Protein AF-A0A4C1Z1I2-F1 (afdb_monomer)

pLDDT: mean 71.86, std 16.68, range [35.0, 95.0]

Foldseek 3Di:
DDDDPPPPPPPDPDDDPVNVVVVVVVVLCVPVVSVVVVVVVVCVVVVVVVVVVLLVLLVVLLVLLLCLLLVLLVLLVVCLVVVPDVVSNVVSNVVNVVSNVSNVVSVLSLLCLQAVPCSVVVVVVVVVVVVVVVVVLVVVVCVLPVPHPDSNSVSVVSNVSSVVSVVVSVCSVVVVDRDHDPVNDDDPPPPPPPPPPDPDPPDDD

Secondary structure (DSSP, 8-state):
----S-----------HHHHHHHHHHHHTTSHHHHHHHHHHHHHHHHHHHHHHHHHHHHHHHHHHHHHHHHHHHHHHHHHHHTTSHHHHHHHHHHHHHHHTTHHHHHHHHHHHH-TTTHHHHHHHHHHHHHHHHHHHHHHHHHHHSS---HHHHHHHHHHHHHHHHHHHHHHHHH---SPPGGGSPPGGGSSSSS----------

Structure (mmCIF, N/CA/C/O backbone):
data_AF-A0A4C1Z1I2-F1
#
_entry.id   AF-A0A4C1Z1I2-F1
#
loop_
_atom_site.group_PDB
_atom_site.id
_atom_site.type_symbol
_atom_site.label_atom_id
_atom_site.label_alt_id
_atom_site.label_comp_id
_atom_site.label_asym_id
_atom_site.label_entity_id
_atom_site.label_seq_id
_atom_site.pdbx_PDB_ins_code
_atom_site.Cartn_x
_atom_site.Cartn_y
_atom_site.Cartn_z
_atom_site.occupancy
_atom_site.B_iso_or_equiv
_atom_site.auth_seq_id
_atom_site.auth_comp_id
_atom_site.auth_asym_id
_atom_site.auth_atom_id
_atom_site.pdbx_PDB_model_num
ATOM 1 N N . MET A 1 1 ? 83.874 -6.525 -24.485 1.00 38.81 1 MET A N 1
ATOM 2 C CA . MET A 1 1 ? 82.733 -5.684 -24.082 1.00 38.81 1 MET A CA 1
ATOM 3 C C . MET A 1 1 ? 81.512 -6.264 -24.779 1.00 38.81 1 MET A C 1
ATOM 5 O O . MET A 1 1 ? 81.473 -6.278 -25.996 1.00 38.81 1 MET A O 1
ATOM 9 N N . THR A 1 2 ? 80.696 -6.931 -23.970 1.00 39.16 2 THR A N 1
ATOM 10 C CA . THR A 1 2 ? 79.351 -7.516 -24.153 1.00 39.16 2 THR A CA 1
ATOM 11 C C . THR A 1 2 ? 78.566 -7.312 -25.465 1.00 39.16 2 THR A C 1
ATOM 13 O O . THR A 1 2 ? 78.360 -6.195 -25.924 1.00 39.16 2 THR A O 1
ATOM 16 N N . ASP A 1 3 ? 78.071 -8.455 -25.949 1.00 45.62 3 ASP A N 1
ATOM 17 C CA . ASP A 1 3 ? 77.164 -8.798 -27.061 1.00 45.62 3 ASP A CA 1
ATOM 18 C C . ASP A 1 3 ? 75.682 -8.405 -26.814 1.00 45.62 3 ASP A C 1
ATOM 20 O O . ASP A 1 3 ? 75.230 -8.550 -25.673 1.00 45.62 3 ASP A O 1
ATOM 24 N N . PRO A 1 4 ? 74.902 -7.971 -27.833 1.00 42.88 4 PRO A N 1
ATOM 25 C CA . PRO A 1 4 ? 73.446 -7.861 -27.728 1.00 42.88 4 PRO A CA 1
ATOM 26 C C . PRO A 1 4 ? 72.622 -8.651 -28.779 1.00 42.88 4 PRO A C 1
ATOM 28 O O . PRO A 1 4 ? 71.444 -8.351 -28.937 1.00 42.88 4 PRO A O 1
ATOM 31 N N . GLU A 1 5 ? 73.151 -9.664 -29.478 1.00 45.25 5 GLU A N 1
ATOM 32 C CA . GLU A 1 5 ? 72.414 -10.386 -30.550 1.00 45.25 5 GLU A CA 1
ATOM 33 C C . GLU A 1 5 ? 71.931 -11.803 -30.154 1.00 45.25 5 GLU A C 1
ATOM 35 O O . GLU A 1 5 ? 71.659 -12.658 -30.999 1.00 45.25 5 GLU A O 1
ATOM 40 N N . ARG A 1 6 ? 71.780 -12.093 -28.851 1.00 39.72 6 ARG A N 1
ATOM 41 C CA . ARG A 1 6 ? 71.399 -13.438 -28.365 1.00 39.72 6 ARG A CA 1
ATOM 42 C C . ARG A 1 6 ? 70.230 -13.486 -27.378 1.00 39.72 6 ARG A C 1
ATOM 44 O O . ARG A 1 6 ? 70.264 -14.276 -26.441 1.00 39.72 6 ARG A O 1
ATOM 51 N N . ILE A 1 7 ? 69.172 -12.696 -27.585 1.00 43.44 7 ILE A N 1
ATOM 52 C CA . ILE A 1 7 ? 67.885 -12.881 -26.878 1.00 43.44 7 ILE A CA 1
ATOM 53 C C . ILE A 1 7 ? 66.699 -12.609 -27.824 1.00 43.44 7 ILE A C 1
ATOM 55 O O . ILE A 1 7 ? 65.948 -11.656 -27.662 1.00 43.44 7 ILE A O 1
ATOM 59 N N . MET A 1 8 ? 66.491 -13.479 -28.814 1.00 40.00 8 MET A N 1
ATOM 60 C CA . MET A 1 8 ? 65.190 -13.629 -29.491 1.00 40.00 8 MET A CA 1
ATOM 61 C C . MET A 1 8 ? 64.690 -15.066 -29.329 1.00 40.00 8 MET A C 1
ATOM 63 O O . MET A 1 8 ? 64.444 -15.805 -30.276 1.00 40.00 8 MET A O 1
ATOM 67 N N . GLY A 1 9 ? 64.540 -15.467 -28.068 1.00 41.19 9 GLY A N 1
ATOM 68 C CA . GLY A 1 9 ? 63.720 -16.608 -27.682 1.00 41.19 9 GLY A CA 1
ATOM 69 C C . GLY A 1 9 ? 62.259 -16.186 -27.554 1.00 41.19 9 GLY A C 1
ATOM 70 O O . GLY A 1 9 ? 61.727 -16.177 -26.449 1.00 41.19 9 GLY A O 1
ATOM 71 N N . VAL A 1 10 ? 61.602 -15.821 -28.659 1.00 42.66 10 VAL A N 1
ATOM 72 C CA . VAL A 1 10 ? 60.135 -15.734 -28.667 1.00 42.66 10 VAL A CA 1
ATOM 73 C C . VAL A 1 10 ? 59.611 -17.135 -28.942 1.00 42.66 10 VAL A C 1
ATOM 75 O O . VAL A 1 10 ? 59.537 -17.598 -30.077 1.00 42.66 10 VAL A O 1
ATOM 78 N N . ILE A 1 11 ? 59.291 -17.830 -27.854 1.00 40.28 11 ILE A N 1
ATOM 79 C CA . ILE A 1 11 ? 58.514 -19.065 -27.858 1.00 40.28 11 ILE A CA 1
ATOM 80 C C . ILE A 1 11 ? 57.200 -18.763 -28.586 1.00 40.28 11 ILE A C 1
ATOM 82 O O . ILE A 1 11 ? 56.321 -18.102 -28.039 1.00 40.28 11 ILE A O 1
ATOM 86 N N . VAL A 1 12 ? 57.062 -19.225 -29.828 1.00 49.53 12 VAL A N 1
ATOM 87 C CA . VAL A 1 12 ? 55.775 -19.261 -30.528 1.00 49.53 12 VAL A CA 1
ATOM 88 C C . VAL A 1 12 ? 55.003 -20.456 -29.962 1.00 49.53 12 VAL A C 1
ATOM 90 O O . VAL A 1 12 ? 55.408 -21.598 -30.204 1.00 49.53 12 VAL A O 1
ATOM 93 N N . PRO A 1 13 ? 53.911 -20.266 -29.197 1.00 43.41 13 PRO A N 1
ATOM 94 C CA . PRO A 1 13 ? 53.117 -21.394 -28.749 1.00 43.41 13 PRO A CA 1
ATOM 95 C C . PRO A 1 13 ? 52.371 -21.973 -29.956 1.00 43.41 13 PRO A C 1
ATOM 97 O O . PRO A 1 13 ? 51.714 -21.262 -30.718 1.00 43.41 13 PRO A O 1
ATOM 100 N N . ARG A 1 14 ? 52.494 -23.289 -30.132 1.00 48.12 14 ARG A N 1
ATOM 101 C CA . ARG A 1 14 ? 51.843 -24.089 -31.175 1.00 48.12 14 ARG A CA 1
ATOM 102 C C . ARG A 1 14 ? 50.320 -23.901 -31.076 1.00 48.12 14 ARG A C 1
ATOM 104 O O . ARG A 1 14 ? 49.674 -24.452 -30.189 1.00 48.12 14 ARG A O 1
ATOM 111 N N . ALA A 1 15 ? 49.752 -23.069 -31.947 1.00 51.06 15 ALA A N 1
ATOM 112 C CA . ALA A 1 15 ? 48.333 -22.732 -31.950 1.00 51.06 15 ALA A CA 1
ATOM 113 C C . ALA A 1 15 ? 47.488 -23.956 -32.346 1.00 51.06 15 ALA A C 1
ATOM 115 O O . ALA A 1 15 ? 47.530 -24.408 -33.487 1.00 51.06 15 ALA A O 1
ATOM 116 N N . GLY A 1 16 ? 46.713 -24.495 -31.402 1.00 60.31 16 GLY A N 1
ATOM 117 C CA . GLY A 1 16 ? 45.664 -25.471 -31.702 1.00 60.31 16 GLY A CA 1
ATOM 118 C C . GLY A 1 16 ? 44.516 -24.853 -32.522 1.00 60.31 16 GLY A C 1
ATOM 119 O O . GLY A 1 16 ? 44.411 -23.625 -32.609 1.00 60.31 16 GLY A O 1
ATOM 120 N N . PRO A 1 17 ? 43.609 -25.671 -33.085 1.00 58.03 17 PRO A N 1
ATOM 121 C CA . PRO A 1 17 ? 42.514 -25.209 -33.951 1.00 58.03 17 PRO A CA 1
ATOM 122 C C . PRO A 1 17 ? 41.583 -24.175 -33.285 1.00 58.03 17 PRO A C 1
ATOM 124 O O . PRO A 1 17 ? 41.023 -23.318 -33.968 1.00 58.03 17 PRO A O 1
ATOM 127 N N . LEU A 1 18 ? 41.489 -24.172 -31.949 1.00 53.75 18 LEU A N 1
ATOM 128 C CA . LEU A 1 18 ? 40.749 -23.164 -31.178 1.00 53.75 18 LEU A CA 1
ATOM 129 C C . LEU A 1 18 ? 41.423 -21.777 -31.186 1.00 53.75 18 LEU A C 1
ATOM 131 O O . LEU A 1 18 ? 40.753 -20.748 -31.240 1.00 53.75 18 LEU A O 1
ATOM 135 N N . SER A 1 19 ? 42.759 -21.742 -31.162 1.00 56.91 19 SER A N 1
ATOM 136 C CA . SER A 1 19 ? 43.548 -20.502 -31.166 1.00 56.91 19 SER A CA 1
ATOM 137 C C . SER A 1 19 ? 43.488 -19.811 -32.532 1.00 56.91 19 SER A C 1
ATOM 139 O O . SER A 1 19 ? 43.393 -18.587 -32.613 1.00 56.91 19 SER A O 1
ATOM 141 N N . TYR A 1 20 ? 43.418 -20.598 -33.612 1.00 61.97 20 TYR A N 1
ATOM 142 C CA . TYR A 1 20 ? 43.163 -20.087 -34.960 1.00 61.97 20 TYR A CA 1
ATOM 143 C C . TYR A 1 20 ? 41.793 -19.393 -35.063 1.00 61.97 20 TYR A C 1
ATOM 145 O O . TYR A 1 20 ? 41.700 -18.294 -35.610 1.00 61.97 20 TYR A O 1
ATOM 153 N N . TYR A 1 21 ? 40.743 -19.976 -34.471 1.00 54.59 21 TYR A N 1
ATOM 154 C CA . TYR A 1 21 ? 39.403 -19.378 -34.444 1.00 54.59 21 TYR A CA 1
ATOM 155 C C . TYR A 1 21 ? 39.352 -18.079 -33.622 1.00 54.59 21 TYR A C 1
ATOM 157 O O . TYR A 1 21 ? 38.840 -17.070 -34.108 1.00 54.59 21 TYR A O 1
ATOM 165 N N . CYS A 1 22 ? 39.951 -18.058 -32.425 1.00 55.81 22 CYS A N 1
ATOM 166 C CA . CYS A 1 22 ? 40.049 -16.844 -31.603 1.00 55.81 22 CYS A CA 1
ATOM 167 C C . CYS A 1 22 ? 40.846 -15.725 -32.292 1.00 55.81 22 CYS A C 1
ATOM 169 O O . CYS A 1 22 ? 40.438 -14.564 -32.246 1.00 55.81 22 CYS A O 1
ATOM 171 N N . ASN A 1 23 ? 41.948 -16.056 -32.975 1.00 60.91 23 ASN A N 1
ATOM 172 C CA . ASN A 1 23 ? 42.745 -15.073 -33.714 1.00 60.91 23 ASN A CA 1
ATOM 173 C C . ASN A 1 23 ? 42.012 -14.538 -34.950 1.00 60.91 23 ASN A C 1
ATOM 175 O O . ASN A 1 23 ? 42.127 -13.353 -35.251 1.00 60.91 23 ASN A O 1
ATOM 179 N N . ARG A 1 24 ? 41.202 -15.362 -35.623 1.00 61.84 24 ARG A N 1
ATOM 180 C CA . ARG A 1 24 ? 40.372 -14.928 -36.756 1.00 61.84 24 ARG A CA 1
ATOM 181 C C . ARG A 1 24 ? 39.233 -14.003 -36.324 1.00 61.84 24 ARG A C 1
ATOM 183 O O . ARG A 1 24 ? 38.989 -13.002 -36.988 1.00 61.84 24 ARG A O 1
ATOM 190 N N . ILE A 1 25 ? 38.586 -14.282 -35.190 1.00 59.62 25 ILE A N 1
ATOM 191 C CA . ILE A 1 25 ? 37.572 -13.387 -34.607 1.00 59.62 25 ILE A CA 1
ATOM 192 C C . ILE A 1 25 ? 38.223 -12.064 -34.185 1.00 59.62 25 ILE A C 1
ATOM 194 O O . ILE A 1 25 ? 37.717 -10.998 -34.520 1.00 59.62 25 ILE A O 1
ATOM 198 N N . ARG A 1 26 ? 39.389 -12.112 -33.528 1.00 62.72 26 ARG A N 1
ATOM 199 C CA . ARG A 1 26 ? 40.154 -10.913 -33.150 1.00 62.72 26 ARG A CA 1
ATOM 200 C C . ARG A 1 26 ? 40.587 -10.084 -34.367 1.00 62.72 26 ARG A C 1
ATOM 202 O O . ARG A 1 26 ? 40.508 -8.863 -34.303 1.00 62.72 26 ARG A O 1
ATOM 209 N N . ALA A 1 27 ? 40.977 -10.728 -35.470 1.00 61.50 27 ALA A N 1
ATOM 210 C CA . ALA A 1 27 ? 41.288 -10.059 -36.734 1.00 61.50 27 ALA A CA 1
ATOM 211 C C . ALA A 1 27 ? 40.042 -9.414 -37.369 1.00 61.50 27 ALA A C 1
ATOM 213 O O . ALA A 1 27 ? 40.105 -8.268 -37.798 1.00 61.50 27 ALA A O 1
ATOM 214 N N . SER A 1 28 ? 38.881 -10.081 -37.334 1.00 58.03 28 SER A N 1
ATOM 215 C CA . SER A 1 28 ? 37.606 -9.490 -37.777 1.00 58.03 28 SER A CA 1
ATOM 216 C C . SER A 1 28 ? 37.144 -8.306 -36.910 1.00 58.03 28 SER A C 1
ATOM 218 O O . SER A 1 28 ? 36.469 -7.416 -37.418 1.00 58.03 28 SER A O 1
ATOM 220 N N . LEU A 1 29 ? 37.510 -8.275 -35.622 1.00 54.38 29 LEU A N 1
ATOM 221 C CA . LEU A 1 29 ? 37.231 -7.181 -34.675 1.00 54.38 29 LEU A CA 1
ATOM 222 C C . LEU A 1 29 ? 38.250 -6.026 -34.736 1.00 54.38 29 LEU A C 1
ATOM 224 O O . LEU A 1 29 ? 38.055 -4.998 -34.074 1.00 54.38 29 LEU A O 1
ATOM 228 N N . ALA A 1 30 ? 39.360 -6.199 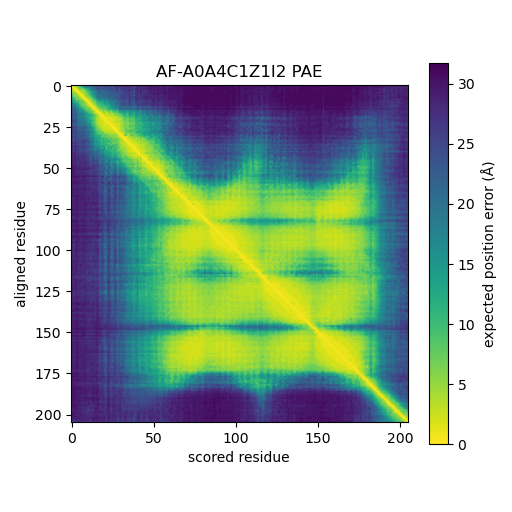-35.461 1.00 59.72 30 ALA A N 1
ATOM 229 C CA . ALA A 1 30 ? 40.361 -5.155 -35.689 1.00 59.72 30 ALA A CA 1
ATOM 230 C C . ALA A 1 30 ? 39.927 -4.178 -36.794 1.00 59.72 30 ALA A C 1
ATOM 232 O O . ALA A 1 30 ? 40.344 -3.024 -36.788 1.00 59.72 30 ALA A O 1
ATOM 233 N N . GLU A 1 31 ? 39.048 -4.622 -37.694 1.00 65.69 31 GLU A N 1
ATOM 234 C CA . GLU A 1 31 ? 38.449 -3.795 -38.736 1.00 65.69 31 GLU A CA 1
ATOM 235 C C . GLU A 1 31 ? 37.408 -2.837 -38.109 1.00 65.69 31 GLU A C 1
ATOM 237 O O . GLU A 1 31 ? 36.386 -3.299 -37.582 1.00 65.69 31 GLU A O 1
ATOM 242 N N . PRO A 1 32 ? 37.620 -1.507 -38.140 1.00 60.19 32 PRO A N 1
ATOM 243 C CA . PRO A 1 32 ? 36.784 -0.548 -37.409 1.00 60.19 32 PRO A CA 1
ATOM 244 C C . PRO A 1 32 ? 35.311 -0.596 -37.844 1.00 60.19 32 PRO A C 1
ATOM 246 O O . PRO A 1 32 ? 34.409 -0.558 -37.011 1.00 60.19 32 PRO A O 1
ATOM 249 N N . ARG A 1 33 ? 35.055 -0.818 -39.139 1.00 63.06 33 ARG A N 1
ATOM 250 C CA . ARG A 1 33 ? 33.701 -0.915 -39.708 1.00 63.06 33 ARG A CA 1
ATOM 251 C C . ARG A 1 33 ? 32.902 -2.108 -39.164 1.00 63.06 33 ARG A C 1
ATOM 253 O O . ARG A 1 33 ? 31.690 -2.001 -38.967 1.00 63.06 33 ARG A O 1
ATOM 260 N N . THR A 1 34 ? 33.566 -3.236 -38.925 1.00 58.09 34 THR A N 1
ATOM 261 C CA . THR A 1 34 ? 32.946 -4.486 -38.452 1.00 58.09 34 THR A CA 1
ATOM 262 C C . THR A 1 34 ? 32.733 -4.460 -36.940 1.00 58.09 34 THR A C 1
ATOM 264 O O . THR A 1 34 ? 31.746 -5.002 -36.443 1.00 58.09 34 THR A O 1
ATOM 267 N N . ARG A 1 35 ? 33.621 -3.774 -36.205 1.00 58.78 35 ARG A N 1
ATOM 268 C CA . ARG A 1 35 ? 33.466 -3.515 -34.769 1.00 58.78 35 ARG A CA 1
ATOM 269 C C . ARG A 1 35 ? 32.221 -2.673 -34.499 1.00 58.78 35 ARG A C 1
ATOM 271 O O . ARG A 1 35 ? 31.414 -3.085 -33.678 1.00 58.78 35 ARG A O 1
ATOM 278 N N . ASP A 1 36 ? 32.020 -1.591 -35.247 1.00 63.88 36 ASP A N 1
ATOM 279 C CA . ASP A 1 36 ? 30.867 -0.697 -35.075 1.00 63.88 36 ASP A CA 1
ATOM 280 C C . ASP A 1 36 ? 29.528 -1.372 -35.400 1.00 63.88 36 ASP A C 1
ATOM 282 O O . ASP A 1 36 ? 28.506 -1.099 -34.774 1.00 63.88 36 ASP A O 1
ATOM 286 N N . THR A 1 37 ? 29.505 -2.276 -36.383 1.00 64.88 37 THR A N 1
ATOM 287 C CA . THR A 1 37 ? 28.287 -3.034 -36.710 1.00 64.88 37 THR A CA 1
ATOM 288 C C . THR A 1 37 ? 27.999 -4.121 -35.684 1.00 64.88 37 THR A C 1
ATOM 290 O O . THR A 1 37 ? 26.830 -4.371 -35.387 1.00 64.88 37 THR A O 1
ATOM 293 N N . LEU A 1 38 ? 29.032 -4.762 -35.131 1.00 60.88 38 LEU A N 1
ATOM 294 C CA . LEU A 1 38 ? 28.863 -5.782 -34.103 1.00 60.88 38 LEU A CA 1
ATOM 295 C C . LEU A 1 38 ? 28.486 -5.171 -32.751 1.00 60.88 38 LEU A C 1
ATOM 297 O O . LEU A 1 38 ? 27.578 -5.701 -32.127 1.00 60.88 38 LEU A O 1
ATOM 301 N N . THR A 1 39 ? 29.098 -4.058 -32.329 1.00 64.44 39 THR A N 1
ATOM 302 C CA . THR A 1 39 ? 28.696 -3.325 -31.114 1.00 64.44 39 THR A CA 1
ATOM 303 C C . THR A 1 39 ? 27.271 -2.818 -31.245 1.00 64.44 39 THR A C 1
ATOM 305 O O . THR A 1 39 ? 26.461 -3.118 -30.383 1.00 64.44 39 THR A O 1
ATOM 308 N N . ARG A 1 40 ? 26.893 -2.217 -32.382 1.00 64.75 40 ARG A N 1
ATOM 309 C CA . ARG A 1 40 ? 25.495 -1.828 -32.635 1.00 64.75 4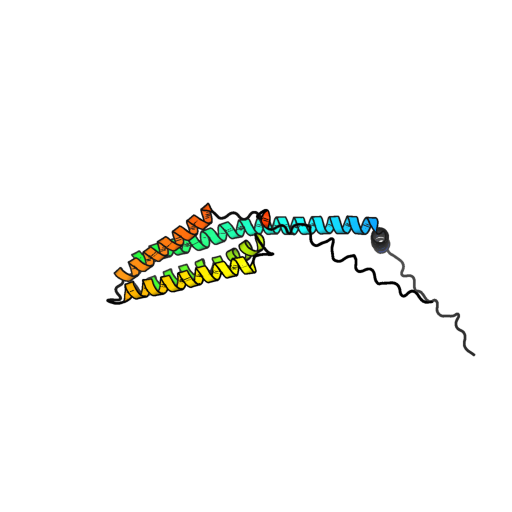0 ARG A CA 1
ATOM 310 C C . ARG A 1 40 ? 24.532 -3.006 -32.579 1.00 64.75 40 ARG A C 1
ATOM 312 O O . ARG A 1 40 ? 23.440 -2.853 -32.044 1.00 64.75 40 ARG A O 1
ATOM 319 N N . LYS A 1 41 ? 24.892 -4.175 -33.122 1.00 62.06 41 LYS A N 1
ATOM 320 C CA . LYS A 1 41 ? 24.044 -5.378 -33.045 1.00 62.06 41 LYS A CA 1
ATOM 321 C C . LYS A 1 41 ? 23.971 -5.951 -31.630 1.00 62.06 41 LYS A C 1
ATOM 323 O O . LYS A 1 41 ? 22.887 -6.366 -31.231 1.00 62.06 41 LYS A O 1
ATOM 328 N N . LEU A 1 42 ? 25.084 -5.958 -30.895 1.00 66.19 42 LEU A N 1
ATOM 329 C CA . LEU A 1 42 ? 25.136 -6.404 -29.505 1.00 66.19 42 LEU A CA 1
ATOM 330 C C . LEU A 1 42 ? 24.302 -5.471 -28.626 1.00 66.19 42 LEU A C 1
ATOM 332 O O . LEU A 1 42 ? 23.396 -5.952 -27.959 1.00 66.19 42 LEU A O 1
ATOM 336 N N . ASP A 1 43 ? 24.517 -4.158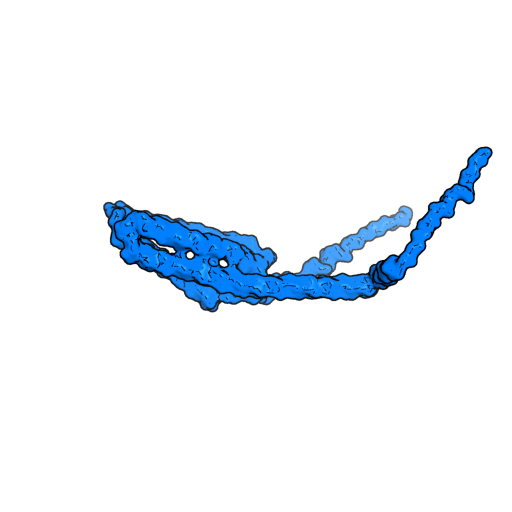 -28.729 1.00 70.31 43 ASP A N 1
ATOM 337 C CA . ASP A 1 43 ? 23.751 -3.116 -28.044 1.00 70.31 43 ASP A CA 1
ATOM 338 C C . ASP A 1 43 ? 22.269 -3.217 -28.403 1.00 70.31 43 ASP A C 1
ATOM 340 O O . ASP A 1 43 ? 21.432 -3.236 -27.514 1.00 70.31 43 ASP A O 1
ATOM 344 N N . SER A 1 44 ? 21.920 -3.405 -29.681 1.00 65.62 44 SER A N 1
ATOM 345 C CA . SER A 1 44 ? 20.522 -3.609 -30.092 1.00 65.62 44 SER A CA 1
ATOM 346 C C . SER A 1 44 ? 19.915 -4.861 -29.456 1.00 65.62 44 SER A C 1
ATOM 348 O O . SER A 1 44 ? 18.784 -4.819 -28.990 1.00 65.62 44 SER A O 1
ATOM 350 N N . SER A 1 45 ? 20.645 -5.981 -29.409 1.00 62.44 45 SER A N 1
ATOM 351 C CA . SER A 1 45 ? 20.156 -7.220 -28.790 1.00 62.44 45 SER A CA 1
ATOM 352 C C . SER A 1 45 ? 20.061 -7.138 -27.263 1.00 62.44 45 SER A C 1
ATOM 354 O O . SER A 1 45 ? 19.139 -7.711 -26.685 1.00 62.44 45 SER A O 1
ATOM 356 N N . LEU A 1 46 ? 20.963 -6.389 -26.623 1.00 69.25 46 LEU A N 1
ATOM 357 C CA . LEU A 1 46 ? 20.983 -6.158 -25.181 1.00 69.25 46 LEU A CA 1
ATOM 358 C C . LEU A 1 46 ? 19.849 -5.206 -24.781 1.00 69.25 46 LEU A C 1
ATOM 360 O O . LEU A 1 46 ? 19.059 -5.534 -23.908 1.00 69.25 46 LEU A O 1
ATOM 364 N N . ILE A 1 47 ? 19.679 -4.105 -25.519 1.00 68.12 47 ILE A N 1
ATOM 365 C CA . ILE A 1 47 ? 18.585 -3.140 -25.351 1.00 68.12 47 ILE A CA 1
ATOM 366 C C . ILE A 1 47 ? 17.233 -3.808 -25.596 1.00 68.12 47 ILE A C 1
ATOM 368 O O . ILE A 1 47 ? 16.299 -3.574 -24.839 1.00 68.12 47 ILE A O 1
ATOM 372 N N . VAL A 1 48 ? 17.099 -4.653 -26.626 1.00 62.72 48 VAL A N 1
ATOM 373 C CA . VAL A 1 48 ? 15.856 -5.400 -26.880 1.00 62.72 48 VAL A CA 1
ATOM 374 C C . VAL A 1 48 ? 15.596 -6.418 -25.766 1.00 62.72 48 VAL A C 1
ATOM 376 O O . VAL A 1 48 ? 14.456 -6.545 -25.327 1.00 62.72 48 VAL A O 1
ATOM 379 N N . GLY A 1 49 ? 16.629 -7.102 -25.265 1.00 63.09 49 GLY A N 1
ATOM 380 C CA . GLY A 1 49 ? 16.521 -7.999 -24.112 1.00 63.09 49 GLY A CA 1
ATOM 381 C C . GLY A 1 49 ? 16.071 -7.275 -22.841 1.00 63.09 49 GLY A C 1
ATOM 382 O O . GLY A 1 49 ? 15.139 -7.726 -22.174 1.00 63.09 49 GLY A O 1
ATOM 383 N N . ASP A 1 50 ? 16.663 -6.121 -22.547 1.00 62.81 50 ASP A N 1
ATOM 384 C CA . ASP A 1 50 ? 16.296 -5.269 -21.415 1.00 62.81 50 ASP A CA 1
ATOM 385 C C . ASP A 1 50 ? 14.888 -4.695 -21.585 1.00 62.81 50 ASP A C 1
ATOM 387 O O . ASP A 1 50 ? 14.101 -4.711 -20.644 1.00 62.81 50 ASP A O 1
ATOM 391 N N . LEU A 1 51 ? 14.509 -4.291 -22.800 1.00 59.03 51 LEU A N 1
ATOM 392 C CA . LEU A 1 51 ? 13.176 -3.782 -23.118 1.00 59.03 51 LEU A CA 1
ATOM 393 C C . LEU A 1 51 ? 12.096 -4.861 -22.957 1.00 59.03 51 LEU A C 1
ATOM 395 O O . LEU A 1 51 ? 11.035 -4.587 -22.398 1.00 59.03 51 LEU A O 1
ATOM 399 N N . ILE A 1 52 ? 12.358 -6.092 -23.410 1.00 61.16 52 ILE A N 1
ATOM 400 C CA . ILE A 1 52 ? 11.444 -7.233 -23.245 1.00 61.16 52 ILE A CA 1
ATOM 401 C C . ILE A 1 52 ? 11.320 -7.602 -21.761 1.00 61.16 52 ILE A C 1
ATOM 403 O O . ILE A 1 52 ? 10.207 -7.799 -21.265 1.00 61.16 52 ILE A O 1
ATOM 407 N N . ASN A 1 53 ? 12.436 -7.651 -21.028 1.00 59.62 53 ASN A N 1
ATOM 408 C CA . ASN A 1 53 ? 12.432 -7.924 -19.590 1.00 59.62 53 ASN A CA 1
ATOM 409 C C . ASN A 1 53 ? 11.711 -6.827 -18.795 1.00 59.62 53 ASN A C 1
ATOM 411 O O . ASN A 1 53 ? 10.953 -7.143 -17.875 1.00 59.62 53 ASN A O 1
ATOM 415 N N . GLN A 1 54 ? 11.873 -5.564 -19.187 1.00 60.78 54 GLN A N 1
ATOM 416 C CA . GLN A 1 54 ? 11.234 -4.404 -18.572 1.00 60.78 54 GLN A CA 1
ATOM 417 C C . GLN A 1 54 ? 9.732 -4.344 -18.875 1.00 60.78 54 GLN A C 1
ATOM 419 O O . GLN A 1 54 ? 8.931 -4.161 -17.965 1.00 60.78 54 GLN A O 1
ATOM 424 N N . ALA A 1 55 ? 9.306 -4.616 -20.112 1.00 58.03 55 ALA A N 1
ATOM 425 C CA . ALA A 1 55 ? 7.886 -4.688 -20.472 1.00 58.03 55 ALA A CA 1
ATOM 426 C C . ALA A 1 55 ? 7.160 -5.858 -19.773 1.00 58.03 55 ALA A C 1
ATOM 428 O O . ALA A 1 55 ? 6.031 -5.720 -19.285 1.00 58.03 55 ALA A O 1
ATOM 429 N N . CYS A 1 56 ? 7.828 -7.012 -19.671 1.00 58.25 56 CYS A N 1
ATOM 430 C CA . CYS A 1 56 ? 7.336 -8.162 -18.915 1.00 58.25 56 CYS A CA 1
ATOM 431 C C . CYS A 1 56 ? 7.324 -7.876 -17.400 1.00 58.25 56 CYS A C 1
ATOM 433 O O . CYS A 1 56 ? 6.413 -8.298 -16.686 1.00 58.25 56 CYS A O 1
ATOM 435 N N . GLY A 1 57 ? 8.313 -7.138 -16.888 1.00 60.19 57 GLY A N 1
ATOM 436 C CA . GLY A 1 57 ? 8.388 -6.660 -15.502 1.00 60.19 57 GLY A CA 1
ATOM 437 C C . GLY A 1 57 ? 7.243 -5.718 -15.135 1.00 60.19 57 GLY A C 1
ATOM 438 O O . GLY A 1 57 ? 6.500 -6.005 -14.198 1.00 60.19 57 GLY A O 1
ATOM 439 N N . ALA A 1 58 ? 7.023 -4.673 -15.932 1.00 60.44 58 ALA A N 1
ATOM 440 C CA . ALA A 1 58 ? 5.967 -3.685 -15.725 1.00 60.44 58 ALA A CA 1
ATOM 441 C C . ALA A 1 58 ? 4.561 -4.311 -15.741 1.00 60.44 58 ALA A C 1
ATOM 443 O O . ALA A 1 58 ? 3.696 -3.954 -14.941 1.00 60.44 58 ALA A O 1
ATOM 444 N N . SER A 1 59 ? 4.325 -5.296 -16.612 1.00 60.84 59 SER A N 1
ATOM 445 C CA . SER A 1 59 ? 3.044 -6.015 -16.663 1.00 60.84 59 SER A CA 1
ATOM 446 C C . SER A 1 59 ? 2.809 -6.878 -15.418 1.00 60.84 59 SER A C 1
ATOM 448 O O . SER A 1 59 ? 1.711 -6.868 -14.864 1.00 60.84 59 SER A O 1
ATOM 450 N N . ARG A 1 60 ? 3.843 -7.575 -14.928 1.00 64.00 60 ARG A N 1
ATOM 451 C CA . ARG A 1 60 ? 3.772 -8.383 -13.696 1.00 64.00 60 ARG A CA 1
ATOM 452 C C . ARG A 1 60 ? 3.595 -7.515 -12.450 1.00 64.00 60 ARG A C 1
ATOM 454 O O . ARG A 1 60 ? 2.770 -7.841 -11.598 1.00 64.00 60 ARG A O 1
ATOM 461 N N . ALA A 1 61 ? 4.311 -6.394 -12.377 1.00 66.81 61 ALA A N 1
ATOM 462 C CA . ALA A 1 61 ? 4.218 -5.439 -11.278 1.00 66.81 61 ALA A CA 1
ATOM 463 C C . ALA A 1 61 ? 2.806 -4.851 -11.153 1.00 66.81 61 ALA A C 1
ATOM 465 O O . ALA A 1 61 ? 2.296 -4.750 -10.046 1.00 66.81 61 ALA A O 1
ATOM 466 N N . LYS A 1 62 ? 2.116 -4.558 -12.263 1.00 68.50 62 LYS A N 1
ATOM 467 C CA . LYS A 1 62 ? 0.725 -4.082 -12.207 1.00 68.50 62 LYS A CA 1
ATOM 468 C C . LYS A 1 62 ? -0.234 -5.068 -11.568 1.00 68.50 62 LYS A C 1
ATOM 470 O O . LYS A 1 62 ? -0.980 -4.688 -10.676 1.00 68.50 62 LYS A O 1
ATOM 475 N N . VAL A 1 63 ? -0.256 -6.316 -12.034 1.00 69.00 63 VAL A N 1
ATOM 476 C CA . VAL A 1 63 ? -1.223 -7.295 -11.516 1.00 69.00 63 VAL A CA 1
ATOM 477 C C . VAL A 1 63 ? -0.944 -7.545 -10.036 1.00 69.00 63 VAL A C 1
ATOM 479 O O . VAL A 1 63 ? -1.863 -7.539 -9.221 1.00 69.00 63 VAL A O 1
ATOM 482 N N . PHE A 1 64 ? 0.335 -7.660 -9.678 1.00 72.31 64 PHE A N 1
ATOM 483 C CA . PHE A 1 64 ? 0.764 -7.851 -8.300 1.00 72.31 64 PHE A CA 1
ATOM 484 C C . PHE A 1 64 ? 0.401 -6.663 -7.399 1.00 72.31 64 PHE A C 1
ATOM 486 O O . PHE A 1 64 ? -0.213 -6.857 -6.355 1.00 72.31 64 PHE A O 1
ATOM 493 N N . THR A 1 65 ? 0.699 -5.432 -7.820 1.00 76.56 65 THR A N 1
ATOM 494 C CA . THR A 1 65 ? 0.375 -4.216 -7.064 1.00 76.56 65 THR A CA 1
ATOM 495 C C . THR A 1 65 ? -1.131 -3.965 -6.985 1.00 76.56 65 THR A C 1
ATOM 497 O O . THR A 1 65 ? -1.621 -3.582 -5.928 1.00 76.56 65 THR A O 1
ATOM 500 N N . GLY A 1 66 ? -1.886 -4.236 -8.051 1.00 75.56 66 GLY A N 1
ATOM 501 C CA . GLY A 1 66 ? -3.344 -4.107 -8.054 1.00 75.56 66 GLY A CA 1
ATOM 502 C C . GLY A 1 66 ? -4.012 -5.059 -7.060 1.00 75.56 66 GLY A C 1
ATOM 503 O O . GLY A 1 66 ? -4.847 -4.633 -6.263 1.00 75.56 66 GLY A O 1
ATOM 504 N N . VAL A 1 67 ? -3.591 -6.329 -7.038 1.00 76.94 67 VAL A N 1
ATOM 505 C CA . VAL A 1 67 ? -4.073 -7.301 -6.042 1.00 76.94 67 VAL A CA 1
ATOM 506 C C . VAL A 1 67 ? -3.612 -6.917 -4.634 1.00 76.94 67 VAL A C 1
ATOM 508 O O . VAL A 1 67 ? -4.414 -6.967 -3.704 1.00 76.94 67 VAL A O 1
ATOM 511 N N . ALA A 1 68 ? -2.362 -6.476 -4.470 1.00 82.56 68 ALA A N 1
ATOM 512 C CA . ALA A 1 68 ? -1.806 -6.092 -3.174 1.00 82.56 68 ALA A CA 1
ATOM 513 C C . ALA A 1 68 ? -2.460 -4.842 -2.560 1.00 82.56 68 ALA A C 1
ATOM 515 O O . ALA A 1 68 ? -2.485 -4.736 -1.340 1.00 82.56 68 ALA A O 1
ATOM 516 N N . VAL A 1 69 ? -3.018 -3.928 -3.363 1.00 82.94 69 VAL A N 1
ATOM 517 C CA . VAL A 1 69 ? -3.815 -2.780 -2.879 1.00 82.94 69 VAL A CA 1
ATOM 518 C C . VAL A 1 69 ? -5.277 -3.167 -2.625 1.00 82.94 69 VAL A C 1
ATOM 520 O O . VAL A 1 69 ? -5.894 -2.669 -1.685 1.00 82.94 69 VAL A O 1
ATOM 523 N N . GLY A 1 70 ? -5.841 -4.073 -3.430 1.00 84.75 70 GLY A N 1
ATOM 524 C CA . GLY A 1 70 ? -7.233 -4.510 -3.285 1.00 84.75 70 GLY A CA 1
ATOM 525 C C . GLY A 1 70 ? -7.477 -5.431 -2.083 1.00 84.75 70 GLY A C 1
ATOM 526 O O . GLY A 1 70 ? -8.481 -5.285 -1.385 1.00 84.75 70 GLY A O 1
ATOM 527 N N . LEU A 1 71 ? -6.556 -6.361 -1.803 1.00 88.25 71 LEU A N 1
ATOM 528 C CA . LEU A 1 71 ? -6.703 -7.340 -0.716 1.00 88.25 71 LEU A CA 1
ATOM 529 C C . LEU A 1 71 ? -6.812 -6.695 0.683 1.00 88.25 71 LEU A C 1
ATOM 531 O O . LEU A 1 71 ? -7.698 -7.093 1.441 1.00 88.25 71 LEU A O 1
ATOM 535 N N . PRO A 1 72 ? -5.984 -5.692 1.047 1.00 89.69 72 PRO A N 1
ATOM 536 C CA . PRO A 1 72 ? -6.128 -4.954 2.300 1.00 89.69 72 PRO A CA 1
ATOM 537 C C . PRO A 1 72 ? -7.512 -4.325 2.472 1.00 89.69 72 PRO A C 1
ATOM 539 O O . PRO A 1 72 ? -8.042 -4.342 3.579 1.00 89.69 72 PRO A O 1
ATOM 542 N N . GLY A 1 73 ? -8.144 -3.851 1.392 1.00 88.56 73 GLY A N 1
ATOM 543 C CA . GLY A 1 73 ? -9.515 -3.337 1.430 1.00 88.56 73 GLY A CA 1
ATOM 544 C C . GLY A 1 73 ? -10.532 -4.392 1.877 1.00 88.56 73 GLY A C 1
ATOM 545 O O . GLY A 1 73 ? -11.362 -4.117 2.742 1.00 88.56 73 GLY A O 1
ATOM 546 N N . LEU A 1 74 ? -10.416 -5.623 1.369 1.00 89.62 74 LEU A N 1
ATOM 547 C CA . LEU A 1 74 ? -11.259 -6.748 1.796 1.00 89.62 74 LEU A CA 1
ATOM 548 C C . LEU A 1 74 ? -11.020 -7.114 3.266 1.00 89.62 74 LEU A C 1
ATOM 550 O O . LEU A 1 74 ? -11.974 -7.368 4.002 1.00 89.62 74 LEU A O 1
ATOM 554 N N . PHE A 1 75 ? -9.763 -7.089 3.716 1.00 91.00 75 PHE A N 1
ATOM 555 C CA . PHE A 1 75 ? -9.440 -7.316 5.124 1.00 91.00 75 PHE A CA 1
ATOM 556 C C . PHE A 1 75 ? -9.999 -6.225 6.043 1.00 91.00 75 PHE A C 1
ATOM 558 O O . PHE A 1 75 ? -10.432 -6.554 7.142 1.00 91.00 75 PHE A O 1
ATOM 565 N N . MET A 1 76 ? -10.060 -4.959 5.612 1.00 92.25 76 MET A N 1
ATOM 566 C CA . MET A 1 76 ? -10.682 -3.881 6.398 1.00 92.25 76 MET A CA 1
ATOM 567 C C . MET A 1 76 ? -12.197 -4.071 6.546 1.00 92.25 76 MET A C 1
ATOM 569 O O . MET A 1 76 ? -12.744 -3.831 7.622 1.00 92.25 76 MET A O 1
ATOM 573 N N . VAL A 1 77 ? -12.876 -4.570 5.507 1.00 91.25 77 VAL A N 1
ATOM 574 C CA . VAL A 1 77 ? -14.297 -4.947 5.607 1.00 91.25 77 VAL A CA 1
ATOM 575 C C . VAL A 1 77 ? -14.474 -6.112 6.581 1.00 91.25 77 VAL A C 1
ATOM 577 O O . VAL A 1 77 ? -15.322 -6.044 7.467 1.00 91.25 77 VAL A O 1
ATOM 580 N N . ALA A 1 78 ? -13.643 -7.154 6.474 1.00 90.00 78 ALA A N 1
ATOM 581 C CA . ALA A 1 78 ? -13.674 -8.285 7.400 1.00 90.00 78 ALA A CA 1
ATOM 582 C C . ALA A 1 78 ? -13.420 -7.844 8.853 1.00 90.00 78 ALA A C 1
ATOM 584 O O . ALA A 1 78 ? -14.138 -8.263 9.758 1.00 90.00 78 ALA A O 1
ATOM 585 N N . LEU A 1 79 ? -12.455 -6.947 9.067 1.00 90.62 79 LEU A N 1
ATOM 586 C CA . LEU A 1 79 ? -12.122 -6.372 10.369 1.00 90.62 79 LEU A CA 1
ATOM 587 C C . LEU A 1 79 ? -13.305 -5.615 10.989 1.00 90.62 79 LEU A C 1
ATOM 589 O O . LEU A 1 79 ? -13.526 -5.716 12.193 1.00 90.62 79 LEU A O 1
ATOM 593 N N . SER A 1 80 ? -14.100 -4.918 10.172 1.00 88.25 80 SER A N 1
ATOM 594 C CA . SER A 1 80 ? -15.301 -4.219 10.639 1.00 88.25 80 SER A CA 1
ATOM 595 C C . SER A 1 80 ? -16.328 -5.174 11.261 1.00 88.25 80 SER A C 1
ATOM 597 O O . SER A 1 80 ? -16.934 -4.841 12.274 1.00 88.25 80 SER A O 1
ATOM 599 N N . PHE A 1 81 ? -16.493 -6.387 10.723 1.00 86.75 81 PHE A N 1
ATOM 600 C CA . PHE A 1 81 ? -17.474 -7.356 11.237 1.00 86.75 81 PHE A CA 1
ATOM 601 C C . PHE A 1 81 ? -16.913 -8.303 12.308 1.00 86.75 81 PHE A C 1
ATOM 603 O O . PHE A 1 81 ? -17.619 -8.656 13.248 1.00 86.75 81 PHE A O 1
ATOM 610 N N . LEU A 1 82 ? -15.654 -8.726 12.172 1.00 85.69 82 LEU A N 1
ATOM 611 C CA . LEU A 1 82 ? -15.017 -9.737 13.031 1.00 85.69 82 LEU A CA 1
ATOM 612 C C . LEU A 1 82 ? -14.195 -9.128 14.181 1.00 85.69 82 LEU A C 1
ATOM 614 O O . LEU A 1 82 ? -13.671 -9.859 15.019 1.00 85.69 82 LEU A O 1
ATOM 618 N N . GLY A 1 83 ? -14.076 -7.800 14.245 1.00 78.69 83 GLY A N 1
ATOM 619 C CA . GLY A 1 83 ? -13.197 -7.099 15.184 1.00 78.69 83 GLY A CA 1
ATOM 620 C C . GLY A 1 83 ? -13.682 -7.008 16.638 1.00 78.69 83 GLY A C 1
ATOM 621 O O . GLY A 1 83 ? -13.071 -6.307 17.440 1.00 78.69 83 GLY A O 1
ATOM 622 N N . HIS A 1 84 ? -14.758 -7.702 17.016 1.00 80.94 84 HIS A N 1
ATOM 623 C CA . HIS A 1 84 ? -15.293 -7.635 18.383 1.00 80.94 84 HIS A CA 1
ATOM 624 C C . HIS A 1 84 ? -14.306 -8.173 19.441 1.00 80.94 84 HIS A C 1
ATOM 626 O O . HIS A 1 84 ? -14.351 -7.775 20.603 1.00 80.94 84 HIS A O 1
ATOM 632 N N . ASP A 1 85 ? -13.389 -9.058 19.038 1.00 86.62 85 ASP A N 1
ATOM 633 C CA . ASP A 1 85 ? -12.274 -9.520 19.864 1.00 86.62 85 ASP A CA 1
ATOM 634 C C . ASP A 1 85 ? -10.965 -8.828 19.442 1.00 86.62 85 ASP A C 1
ATOM 636 O O . ASP A 1 85 ? -10.659 -8.654 18.255 1.00 86.62 85 ASP A O 1
ATOM 640 N N . ARG A 1 86 ? -10.152 -8.463 20.437 1.00 86.19 86 ARG A N 1
ATOM 641 C CA . ARG A 1 86 ? -8.842 -7.835 20.252 1.00 86.19 86 ARG A CA 1
ATOM 642 C C . ARG A 1 86 ? -7.887 -8.744 19.479 1.00 86.19 86 ARG A C 1
ATOM 644 O O . ARG A 1 86 ? -7.136 -8.245 18.644 1.00 86.19 86 ARG A O 1
ATOM 651 N N . VAL A 1 87 ? -7.911 -10.056 19.733 1.00 91.19 87 VAL A N 1
ATOM 652 C CA . VAL A 1 87 ? -6.980 -11.003 19.089 1.00 91.19 87 VAL A CA 1
ATOM 653 C C . VAL A 1 87 ? -7.246 -11.082 17.587 1.00 91.19 87 VAL A C 1
ATOM 655 O O . VAL A 1 87 ? -6.325 -10.926 16.783 1.00 91.19 87 VAL A O 1
ATOM 658 N N . TRP A 1 88 ? -8.514 -11.244 17.206 1.00 89.81 88 TRP A N 1
ATOM 659 C CA . TRP A 1 88 ? -8.935 -11.277 15.806 1.00 89.81 88 TRP A CA 1
ATOM 660 C C . TRP A 1 88 ? -8.670 -9.952 15.096 1.00 89.81 88 TRP A C 1
ATOM 662 O O . TRP A 1 88 ? -8.165 -9.953 13.972 1.00 89.81 88 TRP A O 1
ATOM 672 N N . SER A 1 89 ? -8.917 -8.829 15.775 1.00 90.50 89 SER A N 1
ATOM 673 C CA . SER A 1 89 ? -8.656 -7.502 15.217 1.00 90.50 89 SER A CA 1
ATOM 674 C C . SER A 1 89 ? -7.195 -7.308 14.825 1.00 90.50 89 SER A C 1
ATOM 676 O O . SER A 1 89 ? -6.885 -6.923 13.698 1.00 90.50 89 SER A O 1
ATOM 678 N N . VAL A 1 90 ? -6.280 -7.617 15.747 1.00 91.81 90 VAL A N 1
ATOM 679 C CA . VAL A 1 90 ? -4.841 -7.451 15.518 1.00 91.81 90 VAL A CA 1
ATOM 680 C C . VAL A 1 90 ? -4.340 -8.428 14.455 1.00 91.81 90 VAL A C 1
ATOM 682 O O . VAL A 1 90 ? -3.538 -8.036 13.606 1.00 91.81 90 VAL A O 1
ATOM 685 N N . ALA A 1 91 ? -4.825 -9.673 14.451 1.00 93.75 91 ALA A N 1
ATOM 686 C CA . ALA A 1 91 ? -4.428 -10.676 13.465 1.00 93.75 91 ALA A CA 1
ATOM 687 C C . ALA A 1 91 ? -4.813 -10.268 12.033 1.00 93.75 91 ALA A C 1
ATOM 689 O O . ALA A 1 91 ? -3.962 -10.268 11.141 1.00 93.75 91 ALA A O 1
ATOM 690 N N . ILE A 1 92 ? -6.070 -9.859 11.820 1.00 92.56 92 ILE A N 1
ATOM 691 C CA . ILE A 1 92 ? -6.567 -9.429 10.503 1.00 92.56 92 ILE A CA 1
ATOM 692 C C . ILE A 1 92 ? -5.847 -8.155 10.051 1.00 92.56 92 ILE A C 1
ATOM 694 O O . ILE A 1 92 ? -5.393 -8.076 8.909 1.00 92.56 92 ILE A O 1
ATOM 698 N N . PHE A 1 93 ? -5.684 -7.179 10.948 1.00 92.06 93 PHE A N 1
ATOM 699 C CA . PHE A 1 93 ? -5.004 -5.923 10.632 1.00 92.06 93 PHE A CA 1
ATOM 700 C C . PHE A 1 93 ? -3.531 -6.141 10.258 1.00 92.06 93 PHE A C 1
ATOM 702 O O . PHE A 1 93 ? -3.049 -5.601 9.263 1.00 92.06 93 PHE A O 1
ATOM 709 N N . THR A 1 94 ? -2.822 -6.997 10.996 1.00 94.00 94 THR A N 1
ATOM 710 C CA . THR A 1 94 ? -1.422 -7.344 10.702 1.00 94.00 94 THR A CA 1
ATOM 711 C C . THR A 1 94 ? -1.295 -8.077 9.367 1.00 94.00 94 THR A C 1
ATOM 713 O O . THR A 1 94 ? -0.404 -7.771 8.573 1.00 94.00 94 THR A O 1
ATOM 716 N N . GLY A 1 95 ? -2.208 -9.010 9.079 1.00 93.25 95 GLY A N 1
ATOM 717 C CA . GLY A 1 95 ? -2.281 -9.682 7.781 1.00 93.25 95 GLY A CA 1
ATOM 718 C C . GLY A 1 95 ? -2.493 -8.695 6.630 1.00 93.25 95 GLY A C 1
ATOM 719 O O . GLY A 1 95 ? -1.774 -8.749 5.632 1.00 93.25 95 GLY A O 1
ATOM 720 N N . ALA A 1 96 ? -3.403 -7.733 6.802 1.00 92.12 96 ALA A N 1
ATOM 721 C CA . ALA A 1 96 ? -3.653 -6.682 5.819 1.00 92.12 96 ALA A CA 1
ATOM 722 C C . ALA A 1 96 ? -2.400 -5.834 5.544 1.00 92.12 96 ALA A C 1
ATOM 724 O O . ALA A 1 96 ? -2.040 -5.628 4.385 1.00 92.12 96 ALA A O 1
ATOM 725 N N . LEU A 1 97 ? -1.696 -5.393 6.594 1.00 91.12 97 LEU A N 1
ATOM 726 C CA . LEU A 1 97 ? -0.453 -4.625 6.459 1.00 91.12 97 LEU A CA 1
ATOM 727 C C . LEU A 1 97 ? 0.667 -5.432 5.792 1.00 91.12 97 LEU A C 1
ATOM 729 O O . LEU A 1 97 ? 1.425 -4.887 4.990 1.00 91.12 97 LEU A O 1
ATOM 733 N N . THR A 1 98 ? 0.742 -6.733 6.081 1.00 91.56 98 THR A N 1
ATOM 734 C CA . THR A 1 98 ? 1.726 -7.640 5.473 1.00 91.56 98 THR A CA 1
ATOM 735 C C . THR A 1 98 ? 1.518 -7.732 3.964 1.00 91.56 98 THR A C 1
ATOM 737 O O . THR A 1 98 ? 2.472 -7.605 3.199 1.00 91.56 98 THR A O 1
ATOM 740 N N . VAL A 1 99 ? 0.267 -7.884 3.523 1.00 89.31 99 VAL A N 1
ATOM 741 C CA . VAL A 1 99 ? -0.062 -7.900 2.092 1.00 89.31 99 VAL A CA 1
ATOM 742 C C . VAL A 1 99 ? 0.166 -6.530 1.456 1.00 89.31 99 VAL A C 1
ATOM 744 O O . VAL A 1 99 ? 0.722 -6.452 0.364 1.00 89.31 99 VAL A O 1
ATOM 747 N N . ASN A 1 100 ? -0.171 -5.443 2.154 1.00 88.94 100 ASN A N 1
ATOM 748 C CA . ASN A 1 100 ? 0.072 -4.087 1.663 1.00 88.94 100 ASN A CA 1
ATOM 749 C C . ASN A 1 100 ? 1.572 -3.791 1.463 1.00 88.94 100 ASN A C 1
ATOM 751 O O . ASN A 1 100 ? 1.943 -3.072 0.539 1.00 88.94 100 ASN A O 1
ATOM 755 N N . GLY A 1 101 ? 2.462 -4.385 2.265 1.00 86.25 101 GLY A N 1
ATOM 756 C CA . GLY A 1 101 ? 3.915 -4.248 2.098 1.00 86.25 101 GLY A CA 1
ATOM 757 C C . GLY A 1 101 ? 4.431 -4.705 0.725 1.00 86.25 101 GLY A C 1
ATOM 758 O O . GLY A 1 101 ? 5.444 -4.195 0.240 1.00 86.25 101 GLY A O 1
ATOM 759 N N . ALA A 1 102 ? 3.698 -5.597 0.053 1.00 82.56 102 ALA A N 1
ATOM 760 C CA . ALA A 1 102 ? 4.009 -6.074 -1.290 1.00 82.56 102 ALA A CA 1
ATOM 761 C C . ALA A 1 102 ? 3.830 -5.001 -2.390 1.00 82.56 102 ALA A C 1
ATOM 763 O O . ALA A 1 102 ? 4.310 -5.174 -3.509 1.00 82.56 102 ALA A O 1
ATOM 764 N N . VAL A 1 103 ? 3.191 -3.866 -2.086 1.00 83.75 103 VAL A N 1
ATOM 765 C CA . VAL A 1 103 ? 2.991 -2.744 -3.021 1.00 83.75 103 VAL A CA 1
ATOM 766 C C . VAL A 1 103 ? 4.301 -2.017 -3.338 1.00 83.75 103 VAL A C 1
ATOM 768 O O . VAL A 1 103 ? 4.527 -1.624 -4.484 1.00 83.75 103 VAL A O 1
ATOM 771 N N . THR A 1 104 ? 5.185 -1.874 -2.348 1.00 82.25 104 THR A N 1
ATOM 772 C CA . THR A 1 104 ? 6.429 -1.091 -2.429 1.00 82.25 104 THR A CA 1
ATOM 773 C C . THR A 1 104 ? 7.327 -1.446 -3.624 1.00 82.25 104 THR A C 1
ATOM 775 O O . THR A 1 104 ? 7.675 -0.532 -4.376 1.00 82.25 104 THR A O 1
ATOM 778 N N . PRO A 1 105 ? 7.694 -2.725 -3.869 1.00 79.31 105 PRO A N 1
ATOM 779 C CA . PRO A 1 105 ? 8.557 -3.072 -5.000 1.00 79.31 105 PRO A CA 1
ATOM 780 C C . PRO A 1 105 ? 7.909 -2.774 -6.358 1.00 79.31 105 PRO A C 1
ATOM 782 O O . PRO A 1 105 ? 8.598 -2.347 -7.281 1.00 79.31 105 PRO A O 1
ATOM 785 N N . GLY A 1 106 ? 6.590 -2.954 -6.484 1.00 77.38 106 GLY A N 1
ATOM 786 C CA . GLY A 1 106 ? 5.879 -2.694 -7.736 1.00 77.38 106 GLY A CA 1
ATOM 787 C C . GLY A 1 106 ? 5.712 -1.203 -8.035 1.00 77.38 106 GLY A C 1
ATOM 788 O O . GLY A 1 106 ? 5.874 -0.792 -9.181 1.00 77.38 106 GLY A O 1
ATOM 789 N N . TYR A 1 107 ? 5.471 -0.376 -7.011 1.00 75.38 107 TYR A N 1
ATOM 790 C CA . TYR A 1 107 ? 5.406 1.084 -7.147 1.00 75.38 107 TYR A CA 1
ATOM 791 C C . TYR A 1 107 ? 6.741 1.685 -7.605 1.00 75.38 107 TYR A C 1
ATOM 793 O O . TYR A 1 107 ? 6.773 2.484 -8.544 1.00 75.38 107 TYR A O 1
ATOM 801 N N . LEU A 1 108 ? 7.846 1.266 -6.977 1.00 78.62 108 LEU A N 1
ATOM 802 C CA . LEU A 1 108 ? 9.181 1.758 -7.315 1.00 78.62 108 LEU A CA 1
ATOM 803 C C . LEU A 1 108 ? 9.600 1.337 -8.728 1.00 78.62 108 LEU A C 1
ATOM 805 O O . LEU A 1 108 ? 10.050 2.178 -9.505 1.00 78.62 108 LEU A O 1
ATOM 809 N N . ALA A 1 109 ? 9.406 0.060 -9.076 1.00 74.00 109 ALA A N 1
ATOM 810 C CA . ALA A 1 109 ? 9.732 -0.454 -10.404 1.00 74.00 109 ALA A CA 1
ATOM 811 C C . ALA A 1 109 ? 8.912 0.246 -11.500 1.00 74.00 109 ALA A C 1
ATOM 813 O O . ALA A 1 109 ? 9.477 0.716 -12.481 1.00 74.00 109 ALA A O 1
ATOM 814 N N . ASN A 1 110 ? 7.601 0.415 -11.300 1.00 75.06 110 ASN A N 1
ATOM 815 C CA . ASN A 1 110 ? 6.729 1.015 -12.310 1.00 75.06 110 ASN A CA 1
ATOM 816 C C . ASN A 1 110 ? 7.077 2.490 -12.597 1.00 75.06 110 ASN A C 1
ATOM 818 O O . ASN A 1 110 ? 7.093 2.909 -13.752 1.00 75.06 110 ASN A O 1
ATOM 822 N N . GLY A 1 111 ? 7.409 3.288 -11.573 1.00 70.69 111 GLY A N 1
ATOM 823 C CA . GLY A 1 111 ? 7.805 4.687 -11.786 1.00 70.69 111 GLY A CA 1
ATOM 824 C C . GLY A 1 111 ? 9.138 4.831 -12.531 1.00 70.69 111 GLY A C 1
ATOM 825 O O . GLY A 1 111 ? 9.266 5.687 -13.409 1.00 70.69 111 GLY A O 1
ATOM 826 N N . LEU A 1 112 ? 10.106 3.958 -12.235 1.00 73.44 112 LEU A N 1
ATOM 827 C CA . LEU A 1 112 ? 11.393 3.906 -12.937 1.00 73.44 112 LEU A CA 1
ATOM 828 C C . LEU A 1 112 ? 11.260 3.371 -14.368 1.00 73.44 112 LEU A C 1
ATOM 830 O O . LEU A 1 112 ? 11.976 3.826 -15.257 1.00 73.44 112 LEU A O 1
ATOM 834 N N . ASP A 1 113 ? 10.329 2.447 -14.604 1.00 69.19 113 ASP A N 1
ATOM 835 C CA . ASP A 1 113 ? 10.063 1.891 -15.930 1.00 69.19 113 ASP A CA 1
ATOM 836 C C . ASP A 1 113 ? 9.397 2.912 -16.860 1.00 69.19 113 ASP A C 1
ATOM 838 O O . ASP A 1 113 ? 9.744 2.983 -18.045 1.00 69.19 113 ASP A O 1
ATOM 842 N N . ILE A 1 114 ? 8.470 3.717 -16.322 1.00 68.25 114 ILE A N 1
ATOM 843 C CA . ILE A 1 114 ? 7.719 4.735 -17.068 1.00 68.25 114 ILE A CA 1
ATOM 844 C C . ILE A 1 114 ? 8.577 5.967 -17.369 1.00 68.25 114 ILE A C 1
ATOM 846 O O . ILE A 1 114 ? 8.534 6.459 -18.499 1.00 68.25 114 ILE A O 1
ATOM 850 N N . ALA A 1 115 ? 9.318 6.482 -16.381 1.00 69.19 115 ALA A N 1
ATOM 851 C CA . ALA A 1 115 ? 10.032 7.750 -16.512 1.00 69.19 115 ALA A CA 1
ATOM 852 C C . ALA A 1 115 ? 11.351 7.794 -15.713 1.00 69.19 115 ALA A C 1
ATOM 854 O O . ALA A 1 115 ? 11.425 8.511 -14.714 1.00 69.19 115 ALA A O 1
ATOM 855 N N . PRO A 1 116 ? 12.425 7.097 -16.138 1.00 67.31 116 PRO A N 1
ATOM 856 C CA . PRO A 1 116 ? 13.709 7.096 -15.435 1.00 67.31 116 PRO A CA 1
ATOM 857 C C . PRO A 1 116 ? 14.288 8.507 -15.248 1.00 67.31 116 PRO A C 1
ATOM 859 O O . PRO A 1 116 ? 14.745 8.829 -14.152 1.00 67.31 116 PRO A O 1
ATOM 862 N N . ASN A 1 117 ? 14.184 9.376 -16.261 1.00 72.81 117 ASN A N 1
ATOM 863 C CA . ASN A 1 117 ? 14.762 10.727 -16.243 1.00 72.81 117 ASN A CA 1
ATOM 864 C C . ASN A 1 117 ? 14.015 11.709 -15.322 1.00 72.81 117 ASN A C 1
ATOM 866 O O . ASN A 1 117 ? 14.624 12.616 -14.763 1.00 72.81 117 ASN A O 1
ATOM 870 N N . PHE A 1 118 ? 12.704 11.520 -15.140 1.00 79.00 118 PHE A N 1
ATOM 871 C CA . PHE A 1 118 ? 11.847 12.388 -14.315 1.00 79.00 118 PHE A CA 1
ATOM 872 C C . PHE A 1 118 ? 11.371 11.714 -13.020 1.00 79.00 118 PHE A C 1
ATOM 874 O O . PHE A 1 118 ? 10.550 12.271 -12.288 1.00 79.00 118 PHE A O 1
ATOM 881 N N . SER A 1 119 ? 11.890 10.521 -12.722 1.00 80.12 119 SER A N 1
ATOM 882 C CA . SER A 1 119 ? 11.456 9.684 -11.602 1.00 80.12 119 SER A CA 1
ATOM 883 C C . SER A 1 119 ? 11.544 10.425 -10.267 1.00 80.12 119 SER A C 1
ATOM 885 O O . SER A 1 119 ? 10.567 10.453 -9.525 1.00 80.12 119 SER A O 1
ATOM 887 N N . GLY A 1 120 ? 12.659 11.108 -9.989 1.00 83.12 120 GLY A N 1
ATOM 888 C CA . GLY A 1 120 ? 12.866 11.845 -8.737 1.00 83.12 120 GLY A CA 1
ATOM 889 C C . GLY A 1 120 ? 11.819 12.934 -8.481 1.00 83.12 120 GLY A C 1
ATOM 890 O O . GLY A 1 120 ? 11.262 13.008 -7.386 1.00 83.12 120 GLY A O 1
ATOM 891 N N . THR A 1 121 ? 11.489 13.744 -9.490 1.00 86.56 121 THR A N 1
ATOM 892 C CA . THR A 1 121 ? 10.483 14.811 -9.361 1.00 86.56 121 THR A CA 1
ATOM 893 C C . THR A 1 121 ? 9.076 14.239 -9.195 1.00 86.56 121 THR A C 1
ATOM 895 O O . THR A 1 121 ? 8.323 14.705 -8.341 1.00 86.56 121 THR A O 1
ATOM 898 N N . ILE A 1 122 ? 8.726 13.198 -9.961 1.00 85.31 122 ILE A N 1
ATOM 899 C CA . ILE A 1 122 ? 7.421 12.525 -9.867 1.00 85.31 122 ILE A CA 1
ATOM 900 C C . ILE A 1 122 ? 7.249 11.879 -8.488 1.00 85.31 122 ILE A C 1
ATOM 902 O O . ILE A 1 122 ? 6.238 12.110 -7.825 1.00 85.31 122 ILE A O 1
ATOM 906 N N . PHE A 1 123 ? 8.247 11.123 -8.022 1.00 86.19 123 PHE A N 1
ATOM 907 C CA . PHE A 1 123 ? 8.227 10.512 -6.694 1.00 86.19 123 PHE A CA 1
ATOM 908 C C . PHE A 1 123 ? 8.217 11.566 -5.582 1.00 86.19 123 PHE A C 1
ATOM 910 O O . PHE A 1 123 ? 7.532 11.376 -4.579 1.00 86.19 123 PHE A O 1
ATOM 917 N N . GLY A 1 124 ? 8.923 12.688 -5.746 1.00 90.19 124 GLY A N 1
ATOM 918 C CA . GLY A 1 124 ? 8.893 13.807 -4.803 1.00 90.19 124 GLY A CA 1
ATOM 919 C C . GLY A 1 124 ? 7.489 14.391 -4.641 1.00 90.19 124 GLY A C 1
ATOM 920 O O . GLY A 1 124 ? 6.987 14.477 -3.522 1.00 90.19 124 GLY A O 1
ATOM 921 N N . MET A 1 125 ? 6.816 14.706 -5.753 1.00 90.81 125 MET A N 1
ATOM 922 C CA . MET A 1 125 ? 5.427 15.184 -5.733 1.00 90.81 125 MET A CA 1
ATOM 923 C C . MET A 1 125 ? 4.463 14.134 -5.166 1.00 90.81 125 MET A C 1
ATOM 925 O O . MET A 1 125 ? 3.586 14.456 -4.371 1.00 90.81 125 MET A O 1
ATOM 929 N N . ALA A 1 126 ? 4.633 12.860 -5.518 1.00 89.06 126 ALA A N 1
ATOM 930 C CA . ALA A 1 126 ? 3.802 11.795 -4.966 1.00 89.06 126 ALA A CA 1
ATOM 931 C C . ALA A 1 126 ? 3.946 11.692 -3.435 1.00 89.06 126 ALA A C 1
ATOM 933 O O . ALA A 1 126 ? 2.949 11.547 -2.730 1.00 89.06 126 ALA A O 1
ATOM 934 N N . ASN A 1 127 ? 5.163 11.830 -2.899 1.00 91.50 127 ASN A N 1
ATOM 935 C CA . ASN A 1 127 ? 5.413 11.798 -1.455 1.00 91.50 127 ASN A CA 1
ATOM 936 C C . ASN A 1 127 ? 4.846 13.016 -0.713 1.00 91.50 127 ASN A C 1
ATOM 938 O O . ASN A 1 127 ? 4.378 12.863 0.419 1.00 91.50 127 ASN A O 1
ATOM 942 N N . THR A 1 128 ? 4.844 14.207 -1.322 1.00 94.12 128 THR A N 1
ATOM 943 C CA . THR A 1 128 ? 4.220 15.386 -0.699 1.00 94.12 128 THR A CA 1
ATOM 944 C C . THR A 1 128 ? 2.705 15.232 -0.630 1.00 94.12 128 THR A C 1
ATOM 946 O O . THR A 1 128 ? 2.129 15.439 0.437 1.00 94.12 128 THR A O 1
ATOM 949 N N . LEU A 1 129 ? 2.060 14.775 -1.710 1.00 92.25 129 LEU A N 1
ATOM 950 C CA . LEU A 1 129 ? 0.627 14.462 -1.702 1.00 92.25 129 LEU A CA 1
ATOM 951 C C . LEU A 1 129 ? 0.297 13.360 -0.684 1.00 92.25 129 LEU A C 1
ATOM 953 O O . LEU A 1 129 ? -0.681 13.476 0.053 1.00 92.25 129 LEU A O 1
ATOM 957 N N . SER A 1 130 ? 1.137 12.326 -0.594 1.00 90.38 130 SER A N 1
ATOM 958 C CA . SER A 1 130 ? 0.964 11.237 0.373 1.00 90.38 130 SER A CA 1
ATOM 959 C C . SER A 1 130 ? 1.071 11.735 1.820 1.00 90.38 130 SER A C 1
ATOM 961 O O . SER A 1 130 ? 0.239 11.400 2.661 1.00 90.38 130 SER A O 1
ATOM 963 N N . SER A 1 131 ? 2.032 12.621 2.104 1.00 94.56 131 SER A N 1
ATOM 964 C CA . SER A 1 131 ? 2.182 13.257 3.421 1.00 94.56 131 SER A CA 1
ATOM 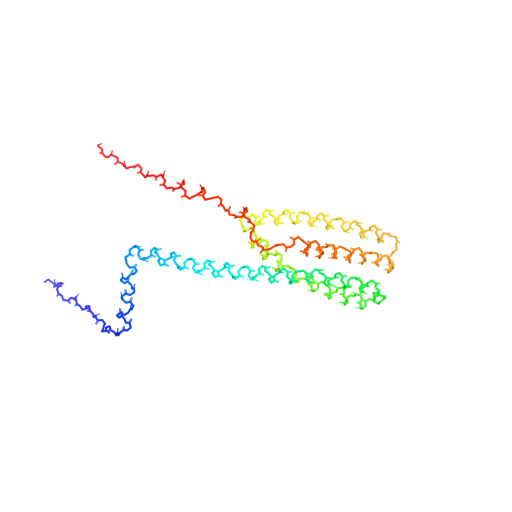965 C C . SER A 1 131 ? 0.969 14.112 3.799 1.00 94.56 131 SER A C 1
ATOM 967 O O . SER A 1 131 ? 0.510 14.050 4.939 1.00 94.56 131 SER A O 1
ATOM 969 N N . LEU A 1 132 ? 0.408 14.869 2.847 1.00 94.38 132 LEU A N 1
ATOM 970 C CA . LEU A 1 132 ? -0.824 15.637 3.063 1.00 94.38 132 LEU A CA 1
ATOM 971 C C . LEU A 1 132 ? -2.018 14.720 3.366 1.00 94.38 132 LEU A C 1
ATOM 973 O O . LEU A 1 132 ? -2.796 15.005 4.275 1.00 94.38 132 LEU A O 1
ATOM 977 N N . GLY A 1 133 ? -2.132 13.596 2.653 1.00 92.25 133 GLY A N 1
ATOM 978 C CA . GLY A 1 133 ? -3.133 12.567 2.940 1.00 92.25 133 GLY A CA 1
ATOM 979 C C . GLY A 1 133 ? -2.964 11.963 4.336 1.00 92.25 133 GLY A C 1
ATOM 980 O O . GLY A 1 133 ? -3.943 11.810 5.063 1.00 92.25 133 GLY A O 1
ATOM 981 N N . GLY A 1 134 ? -1.721 11.695 4.748 1.00 92.81 134 GLY A N 1
ATOM 982 C CA . GLY A 1 134 ? -1.397 11.226 6.096 1.00 92.81 134 GLY A CA 1
ATOM 983 C C . GLY A 1 134 ? -1.804 12.223 7.182 1.00 92.81 134 GLY A C 1
ATOM 984 O O . GLY A 1 134 ? -2.428 11.835 8.167 1.00 92.81 134 GLY A O 1
ATOM 985 N N . TRP A 1 135 ? -1.529 13.512 6.979 1.00 95.00 135 TRP A N 1
ATOM 986 C CA . TRP A 1 135 ? -1.964 14.575 7.890 1.00 95.00 135 TRP A CA 1
ATOM 987 C C . TRP A 1 135 ? -3.493 14.671 7.992 1.00 95.00 135 TRP A C 1
ATOM 989 O O . TRP A 1 135 ? -4.038 14.762 9.090 1.00 95.00 135 TRP A O 1
ATOM 999 N N . LEU A 1 136 ? -4.209 14.585 6.867 1.00 93.69 136 LEU A N 1
ATOM 1000 C CA . LEU A 1 136 ? -5.673 14.590 6.880 1.00 93.69 136 LEU A CA 1
ATOM 1001 C C . LEU A 1 136 ? -6.240 13.348 7.588 1.00 93.69 136 LEU A C 1
ATOM 1003 O O . LEU A 1 136 ? -7.198 13.451 8.356 1.00 93.69 136 LEU A O 1
ATOM 1007 N N . SER A 1 137 ? -5.626 12.182 7.371 1.00 91.62 137 SER A N 1
ATOM 1008 C CA . SER A 1 137 ? -6.027 10.929 8.011 1.00 91.62 137 SER A CA 1
ATOM 1009 C C . SER A 1 137 ? -5.899 10.992 9.533 1.00 91.62 137 SER A C 1
ATOM 1011 O O . SER A 1 137 ? -6.778 10.488 10.230 1.00 91.62 137 SER A O 1
ATOM 1013 N N . THR A 1 138 ? -4.832 11.590 10.072 1.00 92.50 138 THR A N 1
ATOM 1014 C CA . THR A 1 138 ? -4.647 11.680 11.529 1.00 92.50 138 THR A CA 1
ATOM 1015 C C . THR A 1 138 ? -5.631 12.652 12.171 1.00 92.50 138 THR A C 1
ATOM 1017 O O . THR A 1 138 ? -6.180 12.332 13.226 1.00 92.50 138 THR A O 1
ATOM 1020 N N . LEU A 1 139 ? -5.928 13.785 11.522 1.00 93.19 139 LEU A N 1
ATOM 1021 C CA . LEU A 1 139 ? -6.979 14.704 11.974 1.00 93.19 139 LEU A CA 1
ATOM 1022 C C . LEU A 1 139 ? -8.338 14.010 12.029 1.00 93.19 139 LEU A C 1
ATOM 1024 O O . LEU A 1 139 ? -9.042 14.093 13.033 1.00 93.19 139 LEU A O 1
ATOM 1028 N N . MET A 1 140 ? -8.680 13.277 10.971 1.00 91.38 140 MET A N 1
ATOM 1029 C CA . MET A 1 140 ? -9.940 12.553 10.890 1.00 91.38 140 MET A CA 1
ATOM 1030 C C . MET A 1 140 ? -10.084 11.514 12.011 1.00 91.38 140 MET A C 1
ATOM 1032 O O . MET A 1 140 ? -11.095 11.502 12.711 1.00 91.38 140 MET A O 1
ATOM 1036 N N . VAL A 1 141 ? -9.077 10.656 12.208 1.00 90.06 141 VAL A N 1
ATOM 1037 C CA . VAL A 1 141 ? -9.099 9.631 13.268 1.00 90.06 141 VAL A CA 1
ATOM 1038 C C . VAL A 1 141 ? -9.153 10.278 14.656 1.00 90.06 141 VAL A C 1
ATOM 1040 O O . VAL A 1 141 ? -9.856 9.782 15.541 1.00 90.06 141 VAL A O 1
ATOM 1043 N N . GLY A 1 142 ? -8.469 11.412 14.834 1.00 89.00 142 GLY A N 1
ATOM 1044 C CA . GLY A 1 142 ? -8.514 12.204 16.061 1.00 89.00 142 GLY A CA 1
ATOM 1045 C C . GLY A 1 142 ? -9.923 12.697 16.395 1.00 89.00 142 GLY A C 1
ATOM 1046 O O . GLY A 1 142 ? -10.378 12.522 17.524 1.00 89.00 142 GLY A O 1
ATOM 1047 N N . GLU A 1 143 ? -10.649 13.249 15.420 1.00 88.25 143 GLU A N 1
ATOM 1048 C CA . GLU A 1 143 ? -12.036 13.691 15.630 1.00 88.25 143 GLU A CA 1
ATOM 1049 C C . GLU A 1 143 ? -12.993 12.521 15.897 1.00 88.25 143 GLU A C 1
ATOM 1051 O O . GLU A 1 143 ? -13.868 12.622 16.757 1.00 88.25 143 GLU A O 1
ATOM 1056 N N . VAL A 1 144 ? -12.812 11.381 15.221 1.00 85.06 144 VAL A N 1
ATOM 1057 C CA . VAL A 1 144 ? -13.667 10.196 15.422 1.00 85.06 144 VAL A CA 1
ATOM 1058 C C . VAL A 1 144 ? -13.511 9.608 16.834 1.00 85.06 144 VAL A C 1
ATOM 1060 O O . VAL A 1 144 ? -14.491 9.120 17.407 1.00 85.06 144 VAL A O 1
ATOM 1063 N N . THR A 1 145 ? -12.311 9.705 17.419 1.00 83.56 145 THR A N 1
ATOM 1064 C CA . THR A 1 145 ? -11.959 9.079 18.711 1.00 83.56 145 THR A CA 1
ATOM 1065 C C . THR A 1 145 ? -12.135 10.015 19.921 1.00 83.56 145 THR A C 1
ATOM 1067 O O . THR A 1 145 ? -12.144 9.555 21.057 1.00 83.56 145 THR A O 1
ATOM 1070 N N . LYS A 1 146 ? -12.336 11.324 19.713 1.00 77.81 146 LYS A N 1
ATOM 1071 C CA . LYS A 1 146 ? -12.279 12.377 20.753 1.00 77.81 146 LYS A CA 1
ATOM 1072 C C . LYS A 1 146 ? -13.202 12.224 21.970 1.00 77.81 146 LYS A C 1
ATOM 1074 O O . LYS A 1 146 ? -12.933 12.845 22.993 1.00 77.81 146 LYS A O 1
ATOM 1079 N N . SER A 1 147 ? -14.314 11.496 21.863 1.00 66.62 147 SER A N 1
ATOM 1080 C CA . SER A 1 147 ? -15.356 11.493 22.907 1.00 66.62 147 SER A CA 1
ATOM 1081 C C . SER A 1 147 ? -15.491 10.159 23.637 1.00 66.62 147 SER A C 1
ATOM 1083 O O . SER A 1 147 ? -15.600 10.154 24.856 1.00 66.62 147 SER A O 1
ATOM 1085 N N . HIS A 1 148 ? -15.489 9.039 22.909 1.00 69.38 148 HIS A N 1
ATOM 1086 C CA . HIS A 1 148 ? -15.586 7.690 23.469 1.00 69.38 148 HIS A CA 1
ATOM 1087 C C . HIS A 1 148 ? -14.945 6.693 22.502 1.00 69.38 148 HIS A C 1
ATOM 1089 O O . HIS A 1 148 ? -15.345 6.608 21.343 1.00 69.38 148 HIS A O 1
ATOM 1095 N N . GLU A 1 149 ? -13.979 5.915 22.972 1.00 74.38 149 GLU A N 1
ATOM 1096 C CA . GLU A 1 149 ? -13.287 4.886 22.194 1.00 74.38 149 GLU A CA 1
ATOM 1097 C C . GLU A 1 149 ? -14.063 3.561 22.208 1.00 74.38 149 GLU A C 1
ATOM 1099 O O . GLU A 1 149 ? -13.680 2.573 22.829 1.00 74.38 149 GLU A O 1
ATOM 1104 N N . THR A 1 150 ? -15.216 3.564 21.535 1.00 83.19 150 THR A N 1
ATOM 1105 C CA . THR A 1 150 ? -16.047 2.371 21.328 1.00 83.19 150 THR A CA 1
ATOM 1106 C C . THR A 1 150 ? -15.749 1.704 19.987 1.00 83.19 150 THR A C 1
ATOM 1108 O O . THR A 1 150 ? -15.365 2.358 19.014 1.00 83.19 150 THR A O 1
ATOM 1111 N N . PHE A 1 151 ? -15.965 0.387 19.917 1.00 81.56 151 PHE A N 1
ATOM 1112 C CA . PHE A 1 151 ? -15.743 -0.399 18.699 1.00 81.56 151 PHE A CA 1
ATOM 1113 C C . PHE A 1 151 ? -16.562 0.116 17.501 1.00 81.56 151 PHE A C 1
ATOM 1115 O O . PHE A 1 151 ? -16.023 0.234 16.406 1.00 81.56 151 PHE A O 1
ATOM 1122 N N . GLU A 1 152 ? -17.816 0.527 17.713 1.00 83.38 152 GLU A N 1
ATOM 1123 C CA . GLU A 1 152 ? -18.677 1.079 16.651 1.00 83.38 152 GLU A CA 1
ATOM 1124 C C . GLU A 1 152 ? -18.087 2.317 15.962 1.00 83.38 152 GLU A C 1
ATOM 1126 O O . GLU A 1 152 ? -18.224 2.490 14.752 1.00 83.38 152 GLU A O 1
ATOM 1131 N N . ARG A 1 153 ? -17.376 3.179 16.698 1.00 84.94 153 ARG A N 1
ATOM 1132 C CA . ARG A 1 153 ? -16.714 4.349 16.099 1.00 84.94 153 ARG A CA 1
ATOM 1133 C C . ARG A 1 153 ? -15.489 3.948 15.285 1.00 84.94 153 ARG A C 1
ATOM 1135 O O . ARG A 1 153 ? -15.241 4.523 14.229 1.00 84.94 153 ARG A O 1
ATOM 1142 N N . TRP A 1 154 ? -14.763 2.924 15.726 1.00 87.38 154 TRP A N 1
ATOM 1143 C CA . TRP A 1 154 ? -13.657 2.352 14.958 1.00 87.38 154 TRP A CA 1
ATOM 1144 C C . TRP A 1 154 ? -14.128 1.630 13.692 1.00 87.38 154 TRP A C 1
ATOM 1146 O O . TRP A 1 154 ? -13.443 1.707 12.675 1.00 87.38 154 TRP A O 1
ATOM 1156 N N . GLN A 1 155 ? -15.323 1.030 13.692 1.00 87.25 155 GLN A N 1
ATOM 1157 C CA . GLN A 1 155 ? -15.920 0.476 12.470 1.00 87.25 155 GLN A CA 1
ATOM 1158 C C . GLN A 1 155 ? -16.070 1.538 11.377 1.00 87.25 155 GLN A C 1
ATOM 1160 O O . GLN A 1 155 ? -15.778 1.255 10.217 1.00 87.25 155 GLN A O 1
ATOM 1165 N N . ILE A 1 156 ? -16.444 2.773 11.734 1.00 88.19 156 ILE A N 1
ATOM 1166 C CA . ILE A 1 156 ? -16.504 3.895 10.784 1.00 88.19 156 ILE A CA 1
ATOM 1167 C C . ILE A 1 156 ? -15.122 4.115 10.146 1.00 88.19 156 ILE A C 1
ATOM 1169 O O . ILE A 1 156 ? -15.013 4.165 8.921 1.00 88.19 156 ILE A O 1
ATOM 1173 N N . VAL A 1 157 ? -14.052 4.146 10.948 1.00 90.31 157 VAL A N 1
ATOM 1174 C CA . VAL A 1 157 ? -12.669 4.268 10.445 1.00 90.31 157 VAL A CA 1
ATOM 1175 C C . VAL A 1 157 ? -12.313 3.110 9.509 1.00 90.31 157 VAL A C 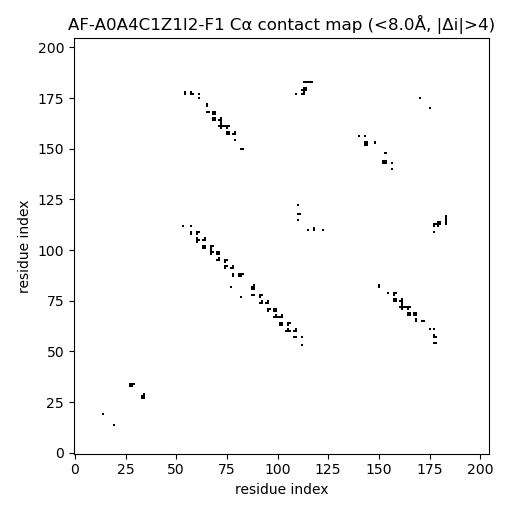1
ATOM 1177 O O . VAL A 1 157 ? -11.779 3.344 8.426 1.00 90.31 157 VAL A O 1
ATOM 1180 N N . PHE A 1 158 ? -12.654 1.870 9.867 1.00 90.56 158 PHE A N 1
ATOM 1181 C CA . PHE A 1 158 ? -12.393 0.700 9.022 1.00 90.56 158 PHE A CA 1
ATOM 1182 C C . PHE A 1 158 ? -13.160 0.747 7.695 1.00 90.56 158 PHE A C 1
ATOM 1184 O O . PHE A 1 158 ? -12.598 0.387 6.662 1.00 90.56 158 PHE A O 1
ATOM 1191 N N . PHE A 1 159 ? -14.395 1.256 7.680 1.00 90.50 159 PHE A N 1
ATOM 1192 C CA . PHE A 1 159 ? -15.145 1.468 6.439 1.00 90.50 159 PHE A CA 1
ATOM 1193 C C . PHE A 1 159 ? -14.520 2.546 5.550 1.00 90.50 159 PHE A C 1
ATOM 1195 O O . PHE A 1 159 ? -14.453 2.369 4.333 1.00 90.50 159 PHE A O 1
ATOM 1202 N N . ILE A 1 160 ? -14.011 3.633 6.132 1.00 92.19 160 ILE A N 1
ATOM 1203 C CA . ILE A 1 160 ? -13.281 4.661 5.379 1.00 92.19 160 ILE A CA 1
ATOM 1204 C C . ILE A 1 160 ? -11.977 4.106 4.801 1.00 92.19 160 ILE A C 1
ATOM 1206 O O . ILE A 1 160 ? -11.677 4.363 3.632 1.00 92.19 160 ILE A O 1
ATOM 1210 N N . LEU A 1 161 ? -11.236 3.299 5.569 1.00 91.56 161 LEU A N 1
ATOM 1211 C CA . LEU A 1 161 ? -10.052 2.587 5.081 1.00 91.56 161 LEU A CA 1
ATOM 1212 C C . LEU A 1 161 ? -10.411 1.633 3.932 1.00 91.56 161 LEU A C 1
ATOM 1214 O O . LEU A 1 161 ? -9.777 1.666 2.881 1.00 91.56 161 LEU A O 1
ATOM 1218 N N . ALA A 1 162 ? -11.465 0.827 4.078 1.00 92.00 162 ALA A N 1
ATOM 1219 C CA . ALA A 1 162 ? -11.940 -0.059 3.017 1.00 92.00 162 ALA A CA 1
ATOM 1220 C C . ALA A 1 162 ? -12.312 0.714 1.738 1.00 92.00 162 ALA A C 1
ATOM 1222 O O . ALA A 1 162 ? -11.939 0.307 0.634 1.00 92.00 162 ALA A O 1
ATOM 1223 N N . GLY A 1 163 ? -12.999 1.852 1.881 1.00 91.25 163 GLY A N 1
ATOM 1224 C CA . GLY A 1 163 ? -13.356 2.731 0.770 1.00 91.25 163 GLY A CA 1
ATOM 1225 C C . GLY A 1 163 ? -12.134 3.324 0.068 1.00 91.25 163 GLY A C 1
ATOM 1226 O O . GLY A 1 163 ? -12.058 3.291 -1.158 1.00 91.25 163 GLY A O 1
ATOM 1227 N N . THR A 1 164 ? -11.142 3.802 0.824 1.00 91.06 164 THR A N 1
ATOM 1228 C CA . THR A 1 164 ? -9.898 4.351 0.255 1.00 91.06 164 THR A CA 1
ATOM 1229 C C . THR A 1 164 ? -9.057 3.286 -0.446 1.00 91.06 164 THR A C 1
ATOM 1231 O O . THR A 1 164 ? -8.596 3.538 -1.559 1.00 91.06 164 THR A O 1
ATOM 1234 N N . TYR A 1 165 ? -8.921 2.079 0.119 1.00 90.88 165 TYR A N 1
ATOM 1235 C CA . TYR A 1 165 ? -8.253 0.959 -0.562 1.00 90.88 165 TYR A CA 1
ATOM 1236 C C . TYR A 1 165 ? -8.976 0.559 -1.851 1.00 90.88 165 TYR A C 1
ATOM 1238 O O . TYR A 1 165 ? -8.336 0.361 -2.882 1.00 90.88 165 TYR A O 1
ATOM 1246 N N . THR A 1 166 ? -10.309 0.492 -1.824 1.00 88.06 166 THR A N 1
ATOM 1247 C CA . THR A 1 166 ? -11.113 0.135 -3.003 1.00 88.06 166 THR A CA 1
ATOM 1248 C C . THR A 1 166 ? -11.013 1.201 -4.090 1.00 88.06 166 THR A C 1
ATOM 1250 O O . THR A 1 166 ? -10.821 0.871 -5.257 1.00 88.06 166 THR A O 1
ATOM 1253 N N . LEU A 1 167 ? -11.083 2.484 -3.722 1.00 90.06 167 LEU A N 1
ATOM 1254 C CA . LEU A 1 167 ? -10.905 3.593 -4.656 1.00 90.06 167 LEU A CA 1
ATOM 1255 C C . LEU A 1 167 ? -9.491 3.601 -5.246 1.00 90.06 167 LEU A C 1
ATOM 1257 O O . LEU A 1 167 ? -9.338 3.796 -6.451 1.00 90.06 167 LEU A O 1
ATOM 1261 N N . GLY A 1 168 ? -8.468 3.348 -4.427 1.00 86.25 168 GLY A N 1
ATOM 1262 C CA . GLY A 1 168 ? -7.084 3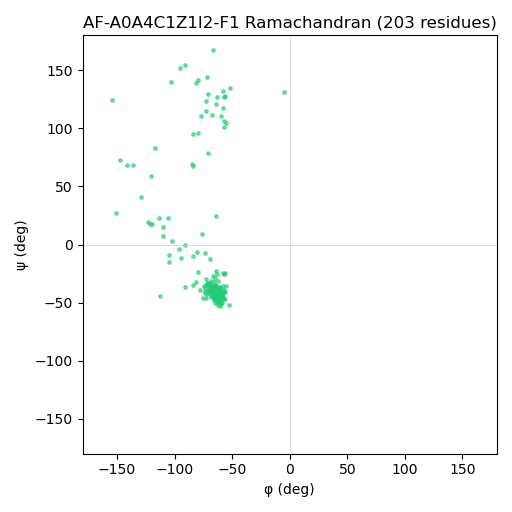.214 -4.876 1.00 86.25 168 GLY A CA 1
ATOM 1263 C C . GLY A 1 168 ? -6.911 2.056 -5.859 1.00 86.25 168 GLY A C 1
ATOM 1264 O O . GLY A 1 168 ? -6.351 2.246 -6.938 1.00 86.25 168 GLY A O 1
ATOM 1265 N N . ALA A 1 169 ? -7.468 0.886 -5.540 1.00 85.31 169 ALA A N 1
ATOM 1266 C CA . ALA A 1 169 ? -7.459 -0.278 -6.420 1.00 85.31 169 ALA A CA 1
ATOM 1267 C C . ALA A 1 169 ? -8.196 -0.000 -7.738 1.00 85.31 169 ALA A C 1
ATOM 1269 O O . ALA A 1 169 ? -7.669 -0.298 -8.806 1.00 85.31 169 ALA A O 1
ATOM 1270 N N . LEU A 1 170 ? -9.376 0.625 -7.688 1.00 84.81 170 LEU A N 1
ATOM 1271 C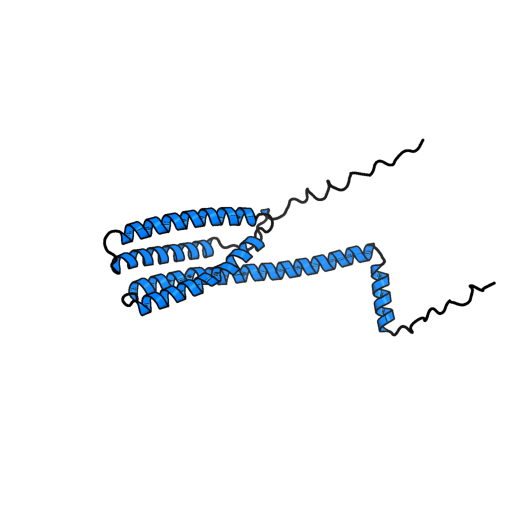 CA . LEU A 1 170 ? -10.156 0.971 -8.876 1.00 84.81 170 LEU A CA 1
ATOM 1272 C C . LEU A 1 170 ? -9.414 1.978 -9.758 1.00 84.81 170 LEU A C 1
ATOM 1274 O O . LEU A 1 170 ? -9.306 1.782 -10.964 1.00 84.81 170 LEU A O 1
ATOM 1278 N N . THR A 1 171 ? -8.854 3.024 -9.153 1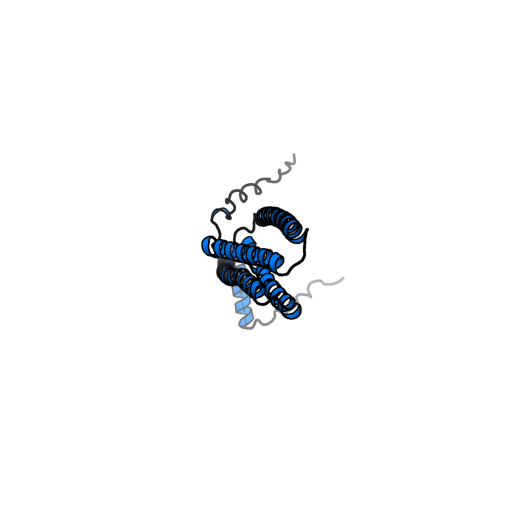.00 83.06 171 THR A N 1
ATOM 1279 C CA . THR A 1 171 ? -8.051 4.036 -9.851 1.00 83.06 171 THR A CA 1
ATOM 1280 C C . THR A 1 171 ? -6.847 3.385 -10.526 1.00 83.06 171 THR A C 1
ATOM 1282 O O . THR A 1 171 ? -6.565 3.664 -11.689 1.00 83.06 171 THR A O 1
ATOM 1285 N N . PHE A 1 172 ? -6.177 2.460 -9.838 1.00 77.94 172 PHE A N 1
ATOM 1286 C CA . PHE A 1 172 ? -5.049 1.718 -10.387 1.00 77.94 172 PHE A CA 1
ATOM 1287 C C . PHE A 1 172 ? -5.458 0.776 -11.527 1.00 77.94 172 PHE A C 1
ATOM 1289 O O . PHE A 1 172 ? -4.757 0.698 -12.529 1.00 77.94 172 PHE A O 1
ATOM 1296 N N . VAL A 1 173 ? -6.598 0.090 -11.421 1.00 75.44 173 VAL A N 1
ATOM 1297 C CA . VAL A 1 173 ? -7.112 -0.788 -12.485 1.00 75.44 173 VAL A CA 1
ATOM 1298 C C . VAL A 1 173 ? -7.542 0.013 -13.717 1.00 75.44 173 VAL A C 1
ATOM 1300 O O . VAL A 1 173 ? -7.272 -0.411 -14.837 1.00 75.44 173 VAL A O 1
ATOM 1303 N N . LEU A 1 174 ? -8.180 1.171 -13.528 1.00 76.44 174 LEU A N 1
ATOM 1304 C CA . LEU A 1 174 ? -8.689 2.000 -14.625 1.00 76.44 174 LEU A CA 1
ATOM 1305 C C . LEU A 1 174 ? -7.594 2.822 -15.321 1.00 76.44 174 LEU A C 1
ATOM 1307 O O . LEU A 1 174 ? -7.631 2.970 -16.540 1.00 76.44 174 LEU A O 1
ATOM 1311 N N . LEU A 1 175 ? -6.630 3.363 -14.571 1.00 72.12 175 LEU A N 1
ATOM 1312 C CA . LEU A 1 175 ? -5.594 4.271 -15.091 1.00 72.12 175 LEU A CA 1
ATOM 1313 C C . LEU A 1 175 ? -4.214 3.611 -15.230 1.00 72.12 175 LEU A C 1
ATOM 1315 O O . LEU A 1 175 ? -3.301 4.206 -15.807 1.00 72.12 175 LEU A O 1
ATOM 1319 N N . GLY A 1 176 ? -4.035 2.396 -14.710 1.00 64.69 176 GLY A N 1
ATOM 1320 C CA . GLY A 1 176 ? -2.762 1.679 -14.682 1.00 64.69 176 GLY A CA 1
ATOM 1321 C C . GLY A 1 176 ? -2.315 1.179 -16.052 1.00 64.69 176 GLY A C 1
ATOM 1322 O O . GLY A 1 176 ? -2.380 -0.012 -16.352 1.00 64.69 176 GLY A O 1
ATOM 1323 N N . SER A 1 177 ? -1.767 2.070 -16.874 1.00 58.75 177 SER A N 1
ATOM 1324 C CA . SER A 1 177 ? -0.942 1.690 -18.020 1.00 58.75 177 SER A CA 1
ATOM 1325 C C . SER A 1 177 ? 0.530 1.614 -17.611 1.00 58.75 177 SER A C 1
ATOM 1327 O O . SER A 1 177 ? 0.966 2.197 -16.631 1.00 58.75 177 SER A O 1
ATOM 1329 N N . GLY A 1 178 ? 1.307 0.821 -18.331 1.00 57.09 178 GLY A N 1
ATOM 1330 C CA . GLY A 1 178 ? 2.719 0.512 -18.017 1.00 57.09 178 GLY A CA 1
ATOM 1331 C C . GLY A 1 178 ? 3.482 0.227 -19.290 1.00 57.09 178 GLY A C 1
ATOM 1332 O O . GLY A 1 178 ? 4.434 -0.540 -19.317 1.00 57.09 178 GLY A O 1
ATOM 1333 N N . ASN A 1 179 ? 2.976 0.832 -20.356 1.00 57.62 179 ASN A N 1
ATOM 1334 C CA . ASN A 1 179 ? 3.766 1.105 -21.524 1.00 57.62 179 ASN A CA 1
ATOM 1335 C C . ASN A 1 179 ? 4.574 2.362 -21.212 1.00 57.62 179 ASN A C 1
ATOM 1337 O O . ASN A 1 179 ? 4.064 3.290 -20.574 1.00 57.62 179 ASN A O 1
ATOM 1341 N N . ARG A 1 180 ? 5.825 2.388 -21.674 1.00 53.78 180 ARG A N 1
ATOM 1342 C CA . ARG A 1 180 ? 6.643 3.597 -21.641 1.00 53.78 180 ARG A CA 1
ATOM 1343 C C . ARG A 1 180 ? 5.925 4.704 -22.385 1.00 53.78 180 ARG A C 1
ATOM 1345 O O . ARG A 1 180 ? 5.499 4.533 -23.524 1.00 53.78 180 ARG A O 1
ATOM 1352 N N . GLN A 1 181 ? 5.780 5.824 -21.705 1.00 56.81 181 GLN A N 1
ATOM 1353 C CA . GLN A 1 181 ? 5.054 6.950 -22.240 1.00 56.81 181 GLN A CA 1
ATOM 1354 C C . GLN A 1 181 ? 5.960 7.756 -23.186 1.00 56.81 181 GLN A C 1
ATOM 1356 O O . GLN A 1 181 ? 7.144 7.931 -22.891 1.00 56.81 181 GLN A O 1
ATOM 1361 N N . PRO A 1 182 ? 5.445 8.239 -24.330 1.00 53.53 182 PRO A N 1
ATOM 1362 C CA . PRO A 1 182 ? 6.268 8.742 -25.436 1.00 53.53 182 PRO A CA 1
ATOM 1363 C C . PRO A 1 182 ? 7.088 9.995 -25.085 1.00 53.53 182 PRO A C 1
ATOM 1365 O O . PRO A 1 182 ? 8.134 10.237 -25.687 1.00 53.53 182 PRO A O 1
ATOM 1368 N N . TRP A 1 183 ? 6.662 10.756 -24.072 1.00 62.06 183 TRP A N 1
ATOM 1369 C CA . TRP A 1 183 ? 7.368 11.941 -23.566 1.00 62.06 183 TRP A CA 1
ATOM 1370 C C . TRP A 1 183 ? 8.629 11.623 -22.749 1.00 62.06 183 TRP A C 1
ATOM 1372 O O . TRP A 1 183 ? 9.351 12.537 -22.366 1.00 62.06 183 TRP A O 1
ATOM 1382 N N . ASN A 1 184 ? 8.889 10.348 -22.442 1.00 57.16 184 ASN A N 1
ATOM 1383 C CA . ASN A 1 184 ? 10.072 9.921 -21.694 1.00 57.16 184 ASN A CA 1
ATOM 1384 C C . ASN A 1 184 ? 11.346 9.820 -22.565 1.00 57.16 184 ASN A C 1
ATOM 1386 O O . ASN A 1 184 ? 12.443 9.587 -22.056 1.00 57.16 184 ASN A O 1
ATOM 1390 N N . SER A 1 185 ? 11.220 9.997 -23.878 1.00 54.56 185 SER A N 1
ATOM 1391 C CA . SER A 1 185 ? 12.370 10.081 -24.779 1.00 54.56 185 SER A CA 1
ATOM 1392 C C . SER A 1 185 ? 13.059 11.437 -24.572 1.00 54.56 185 SER A C 1
ATOM 1394 O O . SER A 1 185 ? 12.384 12.459 -24.727 1.00 54.56 185 SER A O 1
ATOM 1396 N N . PRO A 1 186 ? 14.364 11.512 -24.248 1.00 46.19 186 PRO A N 1
ATOM 1397 C CA . PRO A 1 186 ? 15.081 12.767 -24.431 1.00 46.19 186 PRO A CA 1
ATOM 1398 C C . PRO A 1 186 ? 14.970 13.138 -25.914 1.00 46.19 186 PRO A C 1
ATOM 1400 O O . PRO A 1 186 ? 15.174 12.283 -26.779 1.00 46.19 186 PRO A O 1
ATOM 1403 N N . ARG A 1 187 ? 14.616 14.391 -26.229 1.00 46.16 187 ARG A N 1
ATOM 1404 C CA . ARG A 1 187 ? 14.870 14.911 -27.580 1.00 46.16 187 ARG A CA 1
ATOM 1405 C C . ARG A 1 187 ? 16.346 14.656 -27.871 1.00 46.16 187 ARG A C 1
ATOM 1407 O O . ARG A 1 187 ? 17.181 14.928 -27.014 1.00 46.16 187 ARG A O 1
ATOM 1414 N N . GLU A 1 188 ? 16.666 14.150 -29.054 1.00 50.72 188 GLU A N 1
ATOM 1415 C CA . GLU A 1 188 ? 18.035 13.880 -29.520 1.00 50.72 188 GLU A CA 1
ATOM 1416 C C . GLU A 1 188 ? 18.909 15.153 -29.663 1.00 50.72 188 GLU A C 1
ATOM 1418 O O . GLU A 1 188 ? 19.879 15.170 -30.414 1.00 50.72 188 GLU A O 1
ATOM 1423 N N . GLU A 1 189 ? 18.609 16.238 -28.948 1.00 48.81 189 GLU A N 1
ATOM 1424 C CA . GLU A 1 189 ? 19.222 17.555 -29.144 1.00 48.81 189 GLU A CA 1
ATOM 1425 C C . GLU A 1 189 ? 20.485 17.801 -28.294 1.00 48.81 189 GLU A C 1
ATOM 1427 O O . GLU A 1 189 ? 21.133 18.822 -28.473 1.00 48.81 189 GLU A O 1
ATOM 1432 N N . GLU A 1 190 ? 20.937 16.864 -27.450 1.00 49.03 190 GLU A N 1
ATOM 1433 C CA . GLU A 1 190 ? 22.158 17.059 -26.633 1.00 49.03 190 GLU A CA 1
ATOM 1434 C C . GLU A 1 190 ? 23.372 16.200 -27.035 1.00 49.03 190 GLU A C 1
ATOM 1436 O O . GLU A 1 190 ? 24.357 16.128 -26.298 1.00 49.03 190 GLU A O 1
ATOM 1441 N N . CYS A 1 191 ? 23.372 15.583 -28.226 1.00 35.00 191 CYS A N 1
ATOM 1442 C CA . CYS A 1 191 ? 24.559 14.875 -28.738 1.00 35.00 191 CYS A CA 1
ATOM 1443 C C . CYS A 1 191 ? 25.357 15.645 -29.814 1.00 35.00 191 CYS A C 1
ATOM 1445 O O . CYS A 1 191 ? 26.362 15.121 -30.299 1.00 35.00 191 CYS A O 1
ATOM 1447 N N . SER A 1 192 ? 24.978 16.885 -30.159 1.00 41.81 192 SER A N 1
ATOM 1448 C CA . SER A 1 192 ? 25.708 17.684 -31.164 1.00 41.81 192 SER A CA 1
ATOM 1449 C C . SER A 1 192 ? 26.585 18.813 -30.603 1.00 41.81 192 SER A C 1
ATOM 1451 O O . SER A 1 192 ? 27.458 19.285 -31.323 1.00 41.81 192 SER A O 1
ATOM 1453 N N . GLU A 1 193 ? 26.446 19.233 -29.341 1.00 48.59 193 GLU A N 1
ATOM 1454 C CA . GLU A 1 193 ? 27.058 20.501 -28.882 1.00 48.59 193 GLU A CA 1
ATOM 1455 C C . GLU A 1 193 ? 28.180 20.354 -27.838 1.00 48.59 193 GLU A C 1
ATOM 1457 O O . GLU A 1 193 ? 28.503 21.279 -27.100 1.00 48.59 193 GLU A O 1
ATOM 1462 N N . LYS A 1 194 ? 28.826 19.184 -27.770 1.00 43.88 194 LYS A N 1
ATOM 1463 C CA . LYS A 1 194 ? 30.071 19.006 -26.988 1.00 43.88 194 LYS A CA 1
ATOM 1464 C C . LYS A 1 194 ? 31.256 18.524 -27.824 1.00 43.88 194 LYS A C 1
ATOM 1466 O O . LYS A 1 194 ? 32.239 18.036 -27.273 1.00 43.88 194 LYS A O 1
ATOM 1471 N N . ARG A 1 195 ? 31.1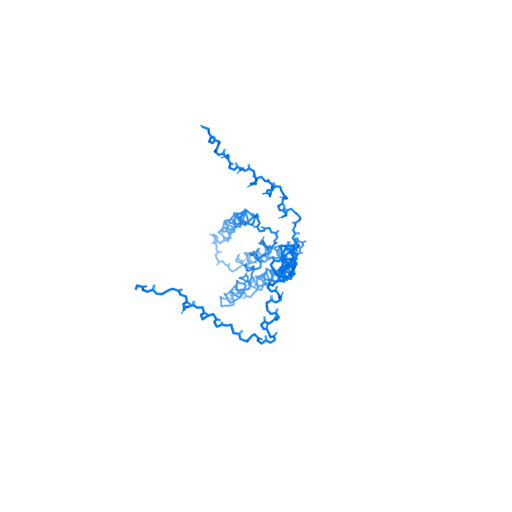79 18.657 -29.155 1.00 47.12 195 ARG A N 1
ATOM 1472 C CA . ARG A 1 195 ? 32.238 18.219 -30.080 1.00 47.12 195 ARG A CA 1
ATOM 1473 C C . ARG A 1 195 ? 32.861 19.311 -30.947 1.00 47.12 195 ARG A C 1
ATOM 1475 O O . ARG A 1 195 ? 33.569 18.965 -31.880 1.00 47.12 195 ARG A O 1
ATOM 1482 N N . GLU A 1 196 ? 32.697 20.584 -30.591 1.00 49.81 196 GLU A N 1
ATOM 1483 C CA . GLU A 1 196 ? 33.491 21.683 -31.159 1.00 49.81 196 GLU A CA 1
ATOM 1484 C C . GLU A 1 196 ? 33.965 22.661 -30.072 1.00 49.81 196 GLU A C 1
ATOM 1486 O O . GLU A 1 196 ? 33.568 23.815 -30.000 1.00 49.81 196 GLU A O 1
ATOM 1491 N N . MET A 1 197 ? 34.876 22.206 -29.214 1.00 47.00 197 MET A N 1
ATOM 1492 C CA . MET A 1 197 ? 35.997 23.067 -28.829 1.00 47.00 197 MET A CA 1
ATOM 1493 C C . MET A 1 197 ? 37.259 22.375 -29.314 1.00 47.00 197 MET A C 1
ATOM 1495 O O . MET A 1 197 ? 37.905 21.592 -28.621 1.00 47.00 197 MET A O 1
ATOM 1499 N N . GLN A 1 198 ? 37.522 22.609 -30.593 1.00 57.56 198 GLN A N 1
ATOM 1500 C CA . GLN A 1 198 ? 38.777 22.312 -31.255 1.00 57.56 198 GLN A CA 1
ATOM 1501 C C . GLN A 1 198 ? 39.892 23.032 -30.473 1.00 57.56 198 GLN A C 1
ATOM 1503 O O . GLN A 1 198 ? 39.749 24.230 -30.212 1.00 57.56 198 GLN A O 1
ATOM 1508 N N . PRO A 1 199 ? 40.972 22.354 -30.044 1.00 49.94 199 PRO A N 1
ATOM 1509 C CA . PRO A 1 199 ? 42.075 23.056 -29.406 1.00 49.94 199 PRO A CA 1
ATOM 1510 C C . PRO A 1 199 ? 42.680 24.027 -30.423 1.00 49.94 199 PRO A C 1
ATOM 1512 O O . PRO A 1 199 ? 43.011 23.633 -31.545 1.00 49.94 199 PRO A O 1
ATOM 1515 N N . LEU A 1 200 ? 42.785 25.300 -30.037 1.00 53.97 200 LEU A N 1
ATOM 1516 C CA . LEU A 1 200 ? 43.481 26.316 -30.815 1.00 53.97 200 LEU A CA 1
ATOM 1517 C C . LEU A 1 200 ? 44.935 25.848 -30.959 1.00 53.97 200 LEU A C 1
ATOM 1519 O O . LEU A 1 200 ? 45.655 25.739 -29.970 1.00 53.97 200 LEU A O 1
ATOM 1523 N N . ASN A 1 201 ? 45.334 25.479 -32.175 1.00 56.75 201 ASN A N 1
ATOM 1524 C CA . ASN A 1 201 ? 46.706 25.089 -32.466 1.00 56.75 201 ASN A CA 1
ATOM 1525 C C . ASN A 1 201 ? 47.598 26.317 -32.239 1.00 56.75 201 ASN A C 1
ATOM 1527 O O . ASN A 1 201 ? 47.382 27.352 -32.874 1.00 56.75 201 ASN A O 1
ATOM 1531 N N . ASP A 1 202 ? 48.568 26.201 -31.334 1.00 57.16 202 ASP A N 1
ATOM 1532 C CA . ASP A 1 202 ? 49.598 27.212 -31.111 1.00 57.16 202 ASP A CA 1
ATOM 1533 C C . ASP A 1 202 ? 50.345 27.464 -32.425 1.00 57.16 202 ASP A C 1
ATOM 1535 O O . ASP A 1 202 ? 51.157 26.648 -32.875 1.00 57.16 202 ASP A O 1
ATOM 1539 N N . HIS A 1 203 ? 50.081 28.608 -33.060 1.00 56.62 203 HIS A N 1
ATOM 1540 C CA . HIS A 1 203 ? 50.886 29.051 -34.186 1.00 56.62 203 HIS A CA 1
ATOM 1541 C C . HIS A 1 203 ? 52.169 29.680 -33.649 1.00 56.62 203 HIS A C 1
ATOM 1543 O O . HIS A 1 203 ? 52.230 30.850 -33.280 1.00 56.62 203 HIS A O 1
ATOM 1549 N N . LYS A 1 204 ? 53.206 28.847 -33.619 1.00 51.38 204 LYS A N 1
ATOM 1550 C CA . LYS A 1 204 ? 54.607 29.247 -33.546 1.00 51.38 204 LYS A CA 1
ATOM 1551 C C . LYS A 1 204 ? 54.921 30.149 -34.749 1.00 51.38 204 LYS A C 1
ATOM 1553 O O . LYS A 1 204 ? 54.830 29.678 -35.886 1.00 51.38 204 LYS A O 1
ATOM 1558 N N . VAL A 1 205 ? 55.296 31.401 -34.493 1.00 49.88 205 VAL A N 1
ATOM 1559 C CA . VAL A 1 205 ? 56.218 32.204 -35.317 1.00 49.88 205 VAL A CA 1
ATOM 1560 C C . VAL A 1 205 ? 57.152 32.927 -34.363 1.00 49.88 205 VAL A C 1
ATOM 1562 O O . VAL A 1 205 ? 56.630 33.591 -33.442 1.00 49.88 205 VAL A O 1
#

InterPro domains:
  IPR036259 MFS transporter superfamily [G3DSA:1.20.1250.20] (47-189)
  IPR036259 MFS transporter superfamily [SSF103473] (61-188)
  IPR050382 Major Facilitator Superfamily Sodium/Anion Cotransporter [PTHR11662] (61-189)

Radius of gyration: 31.7 Å; Cα contacts (8 Å, |Δi|>4): 123; chains: 1; bounding box: 101×58×63 Å

Solvent-accessible surface area (backbone atoms only — not comparable to full-atom values): 11712 Å² total; per-residue (Å²): 135,88,85,87,89,83,82,83,83,74,81,76,76,85,72,51,80,68,50,54,52,55,50,50,52,52,55,52,54,66,40,68,73,51,36,56,52,49,49,52,52,49,50,50,53,49,52,48,50,51,48,52,52,46,49,55,44,33,56,52,30,47,57,52,29,42,49,22,39,35,51,32,16,55,36,27,52,50,38,51,75,58,36,88,40,70,68,55,30,52,53,43,52,51,51,23,52,58,45,40,59,58,26,57,67,28,55,56,49,44,45,46,64,39,26,63,92,54,30,68,62,53,53,50,54,51,50,53,55,48,49,52,50,51,54,52,51,50,53,52,53,48,64,64,46,71,83,60,88,47,70,74,55,50,32,54,53,27,51,51,50,19,50,51,26,44,50,51,24,49,51,44,69,76,67,62,74,61,66,67,47,82,83,59,57,76,74,86,76,77,82,72,83,84,79,78,82,72,79,81,76,83,79,86,127

Nearest PDB structures (foldseek):
  5nnv-assembly1_A  TM=4.237E-01  e=8.882E+00  Bacillus subtilis subsp. subtilis str. 168
  3zx6-assembly1_A  TM=3.648E-01  e=6.538E+00  Archaeoglobus fulgidus DSM 4304
  6ixe-assembly1_A  TM=2.429E-01  e=4.573E+00  Homo sapiens

Sequence (205 aa):
MTDPERIMGVIVPRAGPLSYYCNRIRASLAEPRTRDTLTRKLDSSLIVGDLINQACGASRAKVFTGVAVGLPGLFMVALSFLGHDRVWSVAIFTGALTVNGAVTPGYLANGLDIAPNFSGTIFGMANTLSSLGGWLSTLMVGEVTKSHETFERWQIVFFILAGTYTLGALTFVLLGSGNRQPWNSPREEECSEKREMQPLNDHKV

Mean predicted aligned error: 16.12 Å

Organism: Eumeta variegata (NCBI:txid151549)